Protein AF-A0A8T6BV75-F1 (afdb_monomer)

InterPro domains:
  IPR013525 ABC-2 type transporter, transmembrane domain [PF12698] (95-341)
  IPR051449 ABC-2 integral membrane transporter component [PTHR30294] (69-341)

Organism: Escherichia coli (NCBI:txid562)

Mean predicted aligned error: 15.3 Å

Secondary structure (DSSP, 8-state):
--EEEEETTEEEEEE-HHHHHHHHT-SSHHHHHHHHHHHHHTTS----PPP----------PPP-HHHHHHHHHHHHHHHHH-HHHHHHHHHHHHHHHHHHHHH------SEEEEEEESS-SHHHHHHHHHHHTSTTEEEPSPP--HHHHHHHHHTTS-SEEEEEPTTHHHHHHTT---PPEEEE--SSHHHHHHHHHHHHHHHHHHHHHHHHHSSS----S-S-------SS-TT--HHHHHHHHHHHHHHHHHHHHHHHHHHHHHHHTSTTHHHHHTT--HHHHHHHHHHHHHHHHHHHHHHHHHHHHHTT--PPPS-HHHHHHHHHHHHHHHHHHHH-

pLDDT: mean 81.85, std 13.1, range [41.97, 96.56]

Structure (mmCIF, N/CA/C/O backbone):
data_AF-A0A8T6BV75-F1
#
_entry.id   AF-A0A8T6BV75-F1
#
loop_
_atom_site.group_PDB
_atom_site.id
_atom_site.type_symbol
_atom_site.label_atom_id
_atom_site.label_alt_id
_atom_site.label_comp_id
_atom_site.label_asym_id
_atom_site.label_entity_id
_atom_site.label_seq_id
_atom_site.pdbx_PDB_ins_code
_atom_site.Cartn_x
_atom_site.Cartn_y
_atom_site.Cartn_z
_atom_site.occupancy
_atom_site.B_iso_or_equiv
_atom_site.auth_seq_id
_atom_site.auth_comp_id
_atom_site.auth_asym_id
_atom_site.auth_atom_id
_atom_site.pdbx_PDB_model_num
ATOM 1 N N . ASP A 1 1 ? -26.645 48.907 54.257 1.00 67.62 1 ASP A N 1
ATOM 2 C CA . ASP A 1 1 ? -26.760 47.438 54.225 1.00 67.62 1 ASP A CA 1
ATOM 3 C C . ASP A 1 1 ? -27.167 46.857 55.559 1.00 67.62 1 ASP A C 1
ATOM 5 O O . ASP A 1 1 ? -26.607 47.224 56.586 1.00 67.62 1 ASP A O 1
ATOM 9 N N . ARG A 1 2 ? -28.160 45.964 55.537 1.00 83.06 2 ARG A N 1
ATOM 10 C CA . ARG A 1 2 ? -28.571 45.147 56.684 1.00 83.06 2 ARG A CA 1
ATOM 11 C C . ARG A 1 2 ? -28.193 43.703 56.395 1.00 83.06 2 ARG A C 1
ATOM 13 O O . ARG A 1 2 ? -28.359 43.242 55.270 1.00 83.06 2 ARG A O 1
ATOM 20 N N . ILE A 1 3 ? -27.717 43.005 57.411 1.00 84.38 3 ILE A N 1
ATOM 21 C CA . ILE A 1 3 ? -27.317 41.604 57.336 1.00 84.38 3 ILE A CA 1
ATOM 22 C C . ILE A 1 3 ? -28.151 40.793 58.322 1.00 84.38 3 ILE A C 1
ATOM 24 O O . ILE A 1 3 ? -28.564 41.297 59.369 1.00 84.38 3 ILE A O 1
ATOM 28 N N . SER A 1 4 ? -28.428 39.543 57.962 1.00 84.31 4 SER A N 1
ATOM 29 C CA . SER A 1 4 ? -29.165 38.606 58.809 1.00 84.31 4 SER A CA 1
ATOM 30 C C . SER A 1 4 ? -28.265 37.423 59.133 1.00 84.31 4 SER A C 1
ATOM 32 O O . SER A 1 4 ? -27.771 36.756 58.228 1.00 84.31 4 SER A O 1
ATOM 34 N N . LEU A 1 5 ? -28.044 37.179 60.419 1.00 84.06 5 LEU A N 1
ATOM 35 C CA . LEU A 1 5 ? -27.279 36.043 60.920 1.00 84.06 5 LEU A CA 1
ATOM 36 C C . LEU A 1 5 ? -28.225 34.845 61.019 1.00 84.06 5 LEU A C 1
ATOM 38 O O . LEU A 1 5 ? -29.306 34.969 61.595 1.00 84.06 5 LEU A O 1
ATOM 42 N N . MET A 1 6 ? -27.855 33.702 60.438 1.00 81.62 6 MET A N 1
ATOM 43 C CA . MET A 1 6 ? -28.720 32.519 60.359 1.00 81.62 6 MET A CA 1
ATOM 44 C C . MET A 1 6 ? -28.003 31.252 60.825 1.00 81.62 6 MET A C 1
ATOM 46 O O . MET A 1 6 ? -26.815 31.077 60.566 1.00 81.62 6 MET A O 1
ATOM 50 N N . HIS A 1 7 ? -28.749 30.341 61.454 1.00 80.38 7 HIS A N 1
ATOM 51 C CA . HIS A 1 7 ? -28.288 28.998 61.811 1.00 80.38 7 HIS A CA 1
ATOM 52 C C . HIS A 1 7 ? -29.425 27.986 61.649 1.00 80.38 7 HIS A C 1
ATOM 54 O O . HIS A 1 7 ? -30.563 28.268 62.024 1.00 80.38 7 HIS A O 1
ATOM 60 N N . ALA A 1 8 ? -29.133 26.829 61.042 1.00 75.50 8 ALA A N 1
ATOM 61 C CA . ALA A 1 8 ? -30.102 25.757 60.776 1.00 75.50 8 ALA A CA 1
ATOM 62 C C . ALA A 1 8 ? -31.432 26.236 60.137 1.00 75.50 8 ALA A C 1
ATOM 64 O O . ALA A 1 8 ? -32.513 25.754 60.469 1.00 75.50 8 ALA A O 1
ATOM 65 N N . GLY A 1 9 ? -31.365 27.224 59.233 1.00 74.19 9 GLY A N 1
ATOM 66 C CA . GLY A 1 9 ? -32.535 27.772 58.533 1.00 74.19 9 GLY A CA 1
ATOM 67 C C . GLY A 1 9 ? -33.379 28.778 59.329 1.00 74.19 9 GLY A C 1
ATOM 68 O O . GLY A 1 9 ? -34.383 29.255 58.805 1.00 74.19 9 GLY A O 1
ATOM 69 N N . LYS A 1 10 ? -32.983 29.148 60.555 1.00 76.25 10 LYS A N 1
ATOM 70 C CA . LYS A 1 10 ? -33.630 30.201 61.357 1.00 76.25 10 LYS A CA 1
ATOM 71 C C . LYS A 1 10 ? -32.781 31.471 61.389 1.00 76.25 10 LYS A C 1
ATOM 73 O O . LYS A 1 10 ? -31.556 31.402 61.482 1.00 76.25 10 LYS A O 1
ATOM 78 N N . VAL A 1 11 ? -33.435 32.631 61.325 1.00 82.50 11 VAL A N 1
ATOM 79 C CA . VAL A 1 11 ? -32.781 33.936 61.503 1.00 82.50 11 VAL A CA 1
ATOM 80 C C . VAL A 1 11 ? -32.565 34.177 62.994 1.00 82.50 11 VAL A C 1
ATOM 82 O O . VAL A 1 11 ? -33.528 34.231 63.753 1.00 82.50 11 VAL A O 1
ATOM 85 N N . LEU A 1 12 ? -31.303 34.310 63.399 1.00 83.19 12 LEU A N 1
ATOM 86 C CA . LEU A 1 12 ? -30.886 34.557 64.780 1.00 83.19 12 LEU A CA 1
ATOM 87 C C . LEU A 1 12 ? -30.950 36.047 65.132 1.00 83.19 12 LEU A C 1
ATOM 89 O O . LEU A 1 12 ? -31.405 36.412 66.211 1.00 83.19 12 LEU A O 1
ATOM 93 N N . ALA A 1 13 ? -30.516 36.915 64.214 1.00 83.62 13 ALA A N 1
ATOM 94 C CA . ALA A 1 13 ? -30.590 38.366 64.361 1.00 83.62 13 ALA A CA 1
ATOM 95 C C . ALA A 1 13 ? -30.516 39.055 62.992 1.00 83.62 13 ALA A C 1
ATOM 97 O O . ALA A 1 13 ? -29.887 38.539 62.070 1.00 83.62 13 ALA A O 1
ATOM 98 N N . SER A 1 14 ? -31.138 40.228 62.854 1.00 87.50 14 SER A N 1
ATOM 99 C CA . SER A 1 14 ? -31.080 41.040 61.634 1.00 87.50 14 SER A CA 1
ATOM 100 C C . SER A 1 14 ? -30.937 42.519 61.980 1.00 87.50 14 SER A C 1
ATOM 102 O O . SER A 1 14 ? -31.678 43.047 62.810 1.00 87.50 14 SER A O 1
ATOM 104 N N . GLY A 1 15 ? -29.986 43.197 61.347 1.00 87.38 15 GLY A N 1
ATOM 105 C CA . GLY A 1 15 ? -29.640 44.585 61.653 1.00 87.38 15 GLY A CA 1
ATOM 106 C C . GLY A 1 15 ? -28.497 45.080 60.781 1.00 87.38 15 GLY A C 1
ATOM 107 O O . GLY A 1 15 ? -28.019 44.361 59.902 1.00 87.38 15 GLY A O 1
ATOM 108 N N . THR A 1 16 ? -28.062 46.317 60.992 1.00 87.50 16 THR A N 1
ATOM 109 C CA . THR A 1 16 ? -26.785 46.753 60.414 1.00 87.50 16 THR A CA 1
ATOM 110 C C . THR A 1 16 ? -25.618 46.096 61.171 1.00 87.50 16 THR A C 1
ATOM 112 O O . THR A 1 16 ? -25.776 45.721 62.336 1.00 87.50 16 THR A O 1
ATOM 115 N N . PRO A 1 17 ? -24.437 45.928 60.548 1.00 82.56 17 PRO A N 1
ATOM 116 C CA . PRO A 1 17 ? -23.282 45.320 61.209 1.00 82.56 17 PRO A CA 1
ATOM 117 C C . PRO A 1 17 ? -22.916 45.972 62.550 1.00 82.56 17 PRO A C 1
ATOM 119 O O . PRO A 1 17 ? -22.649 45.265 63.514 1.00 82.56 17 PRO A O 1
ATOM 122 N N . GLN A 1 18 ? -22.959 47.306 62.632 1.00 83.06 18 GLN A N 1
ATOM 123 C CA . GLN A 1 18 ? -22.630 48.050 63.854 1.00 83.06 18 GLN A CA 1
ATOM 124 C C . GLN A 1 18 ? -23.652 47.806 64.974 1.00 83.06 18 GLN A C 1
ATOM 126 O O . GLN A 1 18 ? -23.257 47.531 66.102 1.00 83.06 18 GLN A O 1
ATOM 131 N N . GLU A 1 19 ? -24.951 47.789 64.656 1.00 84.12 19 GLU A N 1
ATOM 132 C CA . GLU A 1 19 ? -26.011 47.486 65.633 1.00 84.12 19 GLU A CA 1
ATOM 133 C C . GLU A 1 19 ? -25.889 46.071 66.215 1.00 84.12 19 GLU A C 1
ATOM 135 O O . GLU A 1 19 ? -26.194 45.848 67.386 1.00 84.12 19 GLU A O 1
ATOM 140 N N . LEU A 1 20 ? -25.483 45.091 65.399 1.00 83.19 20 LEU A N 1
ATOM 141 C CA . LEU A 1 20 ? -25.329 43.701 65.841 1.00 83.19 20 LEU A CA 1
ATOM 142 C C . LEU A 1 20 ? -24.123 43.519 66.769 1.00 83.19 20 LEU A C 1
ATOM 144 O O . LEU A 1 20 ? -24.198 42.717 67.700 1.00 83.19 20 LEU A O 1
ATOM 148 N N . VAL A 1 21 ? -23.053 44.279 66.528 1.00 84.94 21 VAL A N 1
ATOM 149 C CA . VAL A 1 21 ? -21.850 44.318 67.368 1.00 84.94 21 VAL A CA 1
ATOM 150 C C . VAL A 1 21 ? -22.146 45.002 68.702 1.00 84.94 21 VAL A C 1
ATOM 152 O O . VAL A 1 21 ? -21.851 44.438 69.754 1.00 84.94 21 VAL A O 1
ATOM 155 N N . GLU A 1 22 ? -22.817 46.156 68.675 1.00 85.12 22 GLU A N 1
ATOM 156 C CA . GLU A 1 22 ? -23.162 46.929 69.874 1.00 85.12 22 GLU A CA 1
ATOM 157 C C . GLU A 1 22 ? -24.152 46.181 70.779 1.00 85.12 22 GLU A C 1
ATOM 159 O O . GLU A 1 22 ? -23.934 46.077 71.984 1.00 85.12 22 GLU A O 1
ATOM 164 N N . LYS A 1 23 ? -25.187 45.546 70.205 1.00 82.06 23 LYS A N 1
ATOM 165 C CA . LYS A 1 23 ? -26.162 44.739 70.966 1.00 82.06 23 LYS A CA 1
ATOM 166 C C . LYS A 1 23 ? -25.547 43.565 71.723 1.00 82.06 23 LYS A C 1
ATOM 168 O O . LYS A 1 23 ? -26.139 43.104 72.696 1.00 82.06 23 LYS A O 1
ATOM 173 N N . ARG A 1 24 ? -24.413 43.044 71.253 1.00 82.44 24 ARG A N 1
ATOM 174 C CA . ARG A 1 24 ? -23.697 41.931 71.891 1.00 82.44 24 ARG A CA 1
ATOM 175 C C . ARG A 1 24 ? -22.462 42.372 72.667 1.00 82.44 24 ARG A C 1
ATOM 177 O O . ARG A 1 24 ? -21.860 41.526 73.317 1.00 82.44 24 ARG A O 1
ATOM 184 N N . GLY A 1 25 ? -22.100 43.655 72.615 1.00 80.00 25 GLY A N 1
ATOM 185 C CA . GLY A 1 25 ? -20.880 44.170 73.234 1.00 80.00 25 GLY A CA 1
ATOM 186 C C . GLY A 1 25 ? -19.603 43.508 72.703 1.00 80.00 25 GLY A C 1
ATOM 187 O O . GLY A 1 25 ? -18.653 43.344 73.461 1.00 80.00 25 GLY A O 1
ATOM 188 N N . ALA A 1 26 ? -19.595 43.075 71.439 1.00 81.50 26 ALA A N 1
ATOM 189 C CA . ALA A 1 26 ? -18.452 42.398 70.821 1.00 81.50 26 ALA A CA 1
ATOM 190 C C . ALA A 1 26 ? -17.456 43.410 70.226 1.00 81.50 26 ALA A C 1
ATOM 192 O O . ALA A 1 26 ? -17.835 44.540 69.917 1.00 81.50 26 ALA A O 1
ATOM 193 N N . ALA A 1 27 ? -16.194 43.022 70.017 1.00 80.00 27 ALA A N 1
ATOM 194 C CA . ALA A 1 27 ? -15.211 43.902 69.376 1.00 80.00 27 ALA A CA 1
ATOM 195 C C . ALA A 1 27 ? -15.327 43.884 67.841 1.00 80.00 27 ALA A C 1
ATOM 197 O O . ALA A 1 27 ? -14.872 44.809 67.165 1.00 80.00 27 ALA A O 1
ATOM 198 N N . SER A 1 28 ? -15.949 42.845 67.275 1.00 85.56 28 SER A N 1
ATOM 199 C CA . SER A 1 28 ? -16.133 42.688 65.832 1.00 85.56 28 SER A CA 1
ATOM 200 C C . SER A 1 28 ? -17.434 41.963 65.471 1.00 85.56 28 SER A C 1
ATOM 202 O O . SER A 1 28 ? -18.073 41.315 66.302 1.00 85.56 28 SER A O 1
ATOM 204 N N . LEU A 1 29 ? -17.831 42.057 64.197 1.00 83.25 29 LEU A N 1
ATOM 205 C CA . LEU A 1 29 ? -19.013 41.361 63.677 1.00 83.25 29 LEU A CA 1
ATOM 206 C C . LEU A 1 29 ? -18.860 39.834 63.730 1.00 83.25 29 LEU A C 1
ATOM 208 O O . LEU A 1 29 ? -19.842 39.128 63.943 1.00 83.25 29 LEU A O 1
ATOM 212 N N . GLU A 1 30 ? -17.640 39.332 63.547 1.00 81.06 30 GLU A N 1
ATOM 213 C CA . GLU A 1 30 ? -17.334 37.904 63.607 1.00 81.06 30 GLU A CA 1
ATOM 214 C C . GLU A 1 30 ? -17.504 37.364 65.031 1.00 81.06 30 GLU A C 1
ATOM 216 O O . GLU A 1 30 ? -18.175 36.354 65.228 1.00 81.06 30 GLU A O 1
ATOM 221 N N . GLU A 1 31 ? -17.016 38.094 66.036 1.00 80.81 31 GLU A N 1
ATOM 222 C CA . GLU A 1 31 ? -17.250 37.756 67.444 1.00 80.81 31 GLU A CA 1
ATOM 223 C C . GLU A 1 31 ? -18.736 37.813 67.810 1.00 80.81 31 GLU A C 1
ATOM 225 O O . GLU A 1 31 ? -19.249 36.901 68.460 1.00 80.81 31 GLU A O 1
ATOM 230 N N . ALA A 1 32 ? -19.456 38.841 67.343 1.00 82.94 32 ALA A N 1
ATOM 231 C CA . ALA A 1 32 ? -20.900 38.923 67.539 1.00 82.94 32 ALA A CA 1
ATOM 232 C C . ALA A 1 32 ? -21.612 37.710 66.915 1.00 82.94 32 ALA A C 1
ATOM 234 O O . ALA A 1 32 ? -22.503 37.131 67.535 1.00 82.94 32 ALA A O 1
ATOM 235 N N . PHE A 1 33 ? -21.205 37.287 65.715 1.00 80.31 33 PHE A N 1
ATOM 236 C CA . PHE A 1 33 ? -21.772 36.127 65.029 1.00 80.31 33 PHE A CA 1
ATOM 237 C C . PHE A 1 33 ? -21.490 34.807 65.752 1.00 80.31 33 PHE A C 1
ATOM 239 O O . PHE A 1 33 ? -22.417 34.018 65.941 1.00 80.31 33 PHE A O 1
ATOM 246 N N . ILE A 1 34 ? -20.254 34.585 66.205 1.00 81.75 34 ILE A N 1
ATOM 247 C CA . ILE A 1 34 ? -19.882 33.399 66.987 1.00 81.75 34 ILE A CA 1
ATOM 248 C C . ILE A 1 34 ? -20.701 33.341 68.280 1.00 81.75 34 ILE A C 1
ATOM 250 O O . ILE A 1 34 ? -21.226 32.279 68.610 1.00 81.75 34 ILE A O 1
ATOM 254 N N . ALA A 1 35 ? -20.903 34.473 68.961 1.00 81.50 35 ALA A N 1
ATOM 255 C CA . ALA A 1 35 ? -21.744 34.536 70.155 1.00 81.50 35 ALA A CA 1
ATOM 256 C C . ALA A 1 35 ? -23.213 34.168 69.858 1.00 81.50 35 ALA A C 1
ATOM 258 O O . ALA A 1 35 ? -23.812 33.384 70.593 1.00 81.50 35 ALA A O 1
ATOM 259 N N . TYR A 1 36 ? -23.787 34.664 68.751 1.00 82.75 36 TYR A N 1
ATOM 260 C CA . TYR A 1 36 ? -25.136 34.265 68.319 1.00 82.75 36 TYR A CA 1
ATOM 261 C C . TYR A 1 36 ? -25.225 32.768 67.982 1.00 82.75 36 TYR A C 1
ATOM 263 O O . TYR A 1 36 ? -26.242 32.142 68.278 1.00 82.75 36 TYR A O 1
ATOM 271 N N . LEU A 1 37 ? -24.182 32.184 67.383 1.00 79.62 37 LEU A N 1
ATOM 272 C CA . LEU A 1 37 ? -24.130 30.751 67.085 1.00 79.62 37 LEU A CA 1
ATOM 273 C C . LEU A 1 37 ? -23.984 29.894 68.342 1.00 79.62 37 LEU A C 1
ATOM 275 O O . LEU A 1 37 ? -24.645 28.867 68.437 1.00 79.62 37 LEU A O 1
ATOM 279 N N . GLN A 1 38 ? -23.158 30.305 69.302 1.00 80.62 38 GLN A N 1
ATOM 280 C CA . GLN A 1 38 ? -22.976 29.586 70.562 1.00 80.62 38 GLN A CA 1
ATOM 281 C C . GLN A 1 38 ? -24.241 29.612 71.418 1.00 80.62 38 GLN A C 1
ATOM 283 O O . GLN A 1 38 ? -24.589 28.593 72.000 1.00 80.62 38 GLN A O 1
ATOM 288 N N . GLU A 1 39 ? -24.975 30.726 71.451 1.00 78.62 39 GLU A N 1
ATOM 289 C CA . GLU A 1 39 ? -26.271 30.775 72.137 1.00 78.62 39 GLU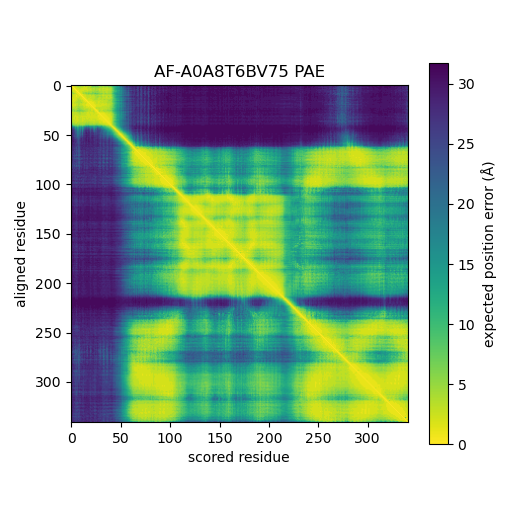 A CA 1
ATOM 290 C C . GLU A 1 39 ? -27.326 29.918 71.425 1.00 78.62 39 GLU A C 1
ATOM 292 O O . GLU A 1 39 ? -28.079 29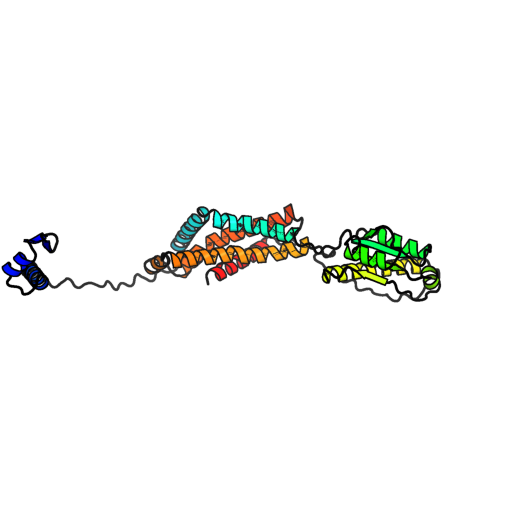.196 72.077 1.00 78.62 39 GLU A O 1
ATOM 297 N N . ALA A 1 40 ? -27.348 29.937 70.087 1.00 75.56 40 ALA A N 1
ATOM 298 C CA . ALA A 1 40 ? -28.235 29.078 69.307 1.00 75.56 40 ALA A CA 1
ATOM 299 C C . ALA A 1 40 ? -27.897 27.583 69.470 1.00 75.56 40 ALA A C 1
ATOM 301 O O . ALA A 1 40 ? -28.803 26.752 69.493 1.00 75.56 40 ALA A O 1
ATOM 302 N N . ALA A 1 41 ? -26.611 27.249 69.609 1.00 68.56 41 ALA A N 1
ATOM 303 C CA . ALA A 1 41 ? -26.124 25.896 69.858 1.00 68.56 41 ALA A CA 1
ATOM 304 C C . ALA A 1 41 ? -26.292 25.468 71.328 1.00 68.56 41 ALA A C 1
ATOM 306 O O . ALA A 1 41 ? -26.499 24.288 71.595 1.00 68.56 41 ALA A O 1
ATOM 307 N N . GLY A 1 42 ? -26.281 26.414 72.273 1.00 57.62 42 GLY A N 1
ATOM 308 C CA . GLY A 1 42 ? -26.417 26.191 73.717 1.00 57.62 42 GLY A CA 1
ATOM 309 C C . GLY A 1 42 ? -27.820 25.794 74.189 1.00 57.62 42 GLY A C 1
ATOM 310 O O . GLY A 1 42 ? -28.015 25.560 75.379 1.00 57.62 42 GLY A O 1
ATOM 311 N N . GLN A 1 43 ? -28.800 25.700 73.281 1.00 52.25 43 GLN A N 1
ATOM 312 C CA . GLN A 1 43 ? -30.129 25.125 73.550 1.00 52.25 43 GLN A CA 1
ATOM 313 C C . GLN A 1 43 ? -30.338 23.739 72.924 1.00 52.25 43 GLN A C 1
ATOM 315 O O . GLN A 1 43 ? -31.338 23.078 73.207 1.00 52.25 43 GLN A O 1
ATOM 320 N N . SER A 1 44 ? -29.394 23.257 72.119 1.00 46.12 44 SER A N 1
ATOM 321 C CA . SER A 1 44 ? -29.282 21.832 71.822 1.00 46.12 44 SER A CA 1
ATOM 322 C C . SER A 1 44 ? -28.419 21.218 72.913 1.00 46.12 44 SER A C 1
ATOM 324 O O . SER A 1 44 ? -27.228 21.502 72.976 1.00 46.12 44 SER A O 1
ATOM 326 N N . ASN A 1 45 ? -29.043 20.407 73.777 1.00 41.97 45 ASN A N 1
ATOM 327 C CA . ASN A 1 45 ? -28.372 19.427 74.635 1.00 41.97 45 ASN A CA 1
ATOM 328 C C . ASN A 1 45 ? -27.084 18.928 73.969 1.00 41.97 45 ASN A C 1
ATOM 330 O O . ASN A 1 45 ? -27.101 18.669 72.763 1.00 41.97 45 ASN A O 1
ATOM 334 N N . GLU A 1 46 ? -26.034 18.717 74.763 1.00 44.09 46 GLU A N 1
ATOM 335 C CA . GLU A 1 46 ? -24.916 17.823 74.451 1.00 44.09 46 GLU A CA 1
ATOM 336 C C . GLU A 1 46 ? -25.456 16.415 74.135 1.00 44.09 46 GLU A C 1
ATOM 338 O O . GLU A 1 46 ? -25.369 15.474 74.915 1.00 44.09 46 GLU A O 1
ATOM 343 N N . ALA A 1 47 ? -26.086 16.276 72.976 1.00 43.94 47 ALA A N 1
ATOM 344 C CA . ALA A 1 47 ? -26.237 15.036 72.271 1.00 43.94 47 ALA A CA 1
ATOM 345 C C . ALA A 1 47 ? -24.892 14.854 71.590 1.00 43.94 47 ALA A C 1
ATOM 347 O O . ALA A 1 47 ? -24.609 15.467 70.559 1.00 43.94 47 ALA A O 1
ATOM 348 N N . GLU A 1 48 ? -24.048 14.073 72.258 1.00 45.81 48 GLU A N 1
ATOM 349 C CA . GLU A 1 48 ? -22.980 13.290 71.660 1.00 45.81 48 GLU A CA 1
ATOM 350 C C . GLU A 1 48 ? -23.295 13.075 70.177 1.00 45.81 48 GLU A C 1
ATOM 352 O O . GLU A 1 48 ? -24.281 12.415 69.828 1.00 45.81 48 GLU A O 1
ATOM 357 N N . ALA A 1 49 ? -22.541 13.758 69.308 1.00 45.72 49 ALA A N 1
ATOM 358 C CA . ALA A 1 49 ? -22.714 13.610 67.876 1.00 45.72 49 ALA A CA 1
ATOM 359 C C . ALA A 1 49 ? -22.689 12.102 67.601 1.00 45.72 49 ALA A C 1
ATOM 361 O O . ALA A 1 49 ? -21.747 11.447 68.064 1.00 45.72 49 ALA A O 1
ATOM 362 N N . PRO A 1 50 ? -23.707 11.526 66.925 1.00 51.16 50 PRO A N 1
ATOM 363 C CA . PRO A 1 50 ? -23.672 10.109 66.614 1.00 51.16 50 PRO A CA 1
ATOM 364 C C . PRO A 1 50 ? -22.318 9.852 65.958 1.00 51.16 50 PRO A C 1
ATOM 366 O O . PRO A 1 50 ? -21.915 10.667 65.114 1.00 51.16 50 PRO A O 1
ATOM 369 N N . PRO A 1 51 ? -21.580 8.808 66.383 1.00 51.69 51 PRO A N 1
ATOM 370 C CA . PRO A 1 51 ? -20.271 8.546 65.823 1.00 51.69 51 PRO A CA 1
ATOM 371 C C . PRO A 1 51 ? -20.455 8.570 64.317 1.00 51.69 51 PRO A C 1
ATOM 373 O O . PRO A 1 51 ? -21.357 7.910 63.793 1.00 51.69 51 PRO A O 1
ATOM 376 N N . VAL A 1 52 ? -19.674 9.405 63.630 1.00 50.56 52 VAL A N 1
ATOM 377 C CA . VAL A 1 52 ? -19.595 9.340 62.178 1.00 50.56 52 VAL A CA 1
ATOM 378 C C . VAL A 1 52 ? -19.064 7.944 61.921 1.00 50.56 52 VAL A C 1
ATOM 380 O O . VAL A 1 52 ? -17.867 7.688 62.039 1.00 50.56 52 VAL A O 1
ATOM 383 N N . VAL A 1 53 ? -19.980 7.007 61.684 1.00 47.47 53 VAL A N 1
ATOM 384 C CA . VAL A 1 53 ? -19.649 5.682 61.208 1.00 47.47 53 VAL A CA 1
ATOM 385 C C . VAL A 1 53 ? -19.085 5.964 59.830 1.00 47.47 53 VAL A C 1
ATOM 387 O O . VAL A 1 53 ? -19.808 6.092 58.844 1.00 47.47 53 VAL A O 1
ATOM 390 N N . HIS A 1 54 ? -17.769 6.155 59.770 1.00 50.06 54 HIS A N 1
ATOM 391 C CA . HIS A 1 54 ? -17.027 5.836 58.577 1.00 50.06 54 HIS A CA 1
ATOM 392 C C . HIS A 1 54 ? -17.302 4.359 58.377 1.00 50.06 54 HIS A C 1
ATOM 394 O O . HIS A 1 54 ? -16.658 3.511 58.997 1.00 50.06 54 HIS A O 1
ATOM 400 N N . ASP A 1 55 ? -18.337 4.070 57.593 1.00 42.09 55 ASP A N 1
ATOM 401 C CA . ASP A 1 55 ? -18.635 2.730 57.145 1.00 42.09 55 ASP A CA 1
ATOM 402 C C . ASP A 1 55 ? -17.454 2.342 56.254 1.00 42.09 55 ASP A C 1
ATOM 404 O O . ASP A 1 55 ? -17.406 2.565 55.047 1.00 42.09 55 ASP A O 1
ATOM 408 N N . THR A 1 56 ? -16.408 1.851 56.913 1.00 43.75 56 THR A N 1
ATOM 409 C CA . THR A 1 56 ? -15.218 1.252 56.320 1.00 43.75 56 THR A CA 1
ATOM 410 C C . THR A 1 56 ? -15.541 -0.161 55.856 1.00 43.75 56 THR A C 1
ATOM 412 O O . THR A 1 56 ? -14.639 -0.978 55.667 1.00 43.75 56 THR A O 1
ATOM 415 N N . THR A 1 57 ? -16.820 -0.454 55.582 1.00 42.88 57 THR A N 1
ATOM 416 C CA . THR A 1 57 ? -17.185 -1.420 54.560 1.00 42.88 57 THR A CA 1
ATOM 417 C C . THR A 1 57 ? -16.532 -0.968 53.263 1.00 42.88 57 THR A C 1
ATOM 419 O O . THR A 1 57 ? -17.122 -0.283 52.429 1.00 42.88 57 THR A O 1
ATOM 422 N N . HIS A 1 58 ? -15.270 -1.359 53.093 1.00 46.69 58 HIS A N 1
ATOM 423 C CA . HIS A 1 58 ? -14.677 -1.556 51.795 1.00 46.69 58 HIS A CA 1
ATOM 424 C C . HIS A 1 58 ? -15.717 -2.334 51.007 1.00 46.69 58 HIS A C 1
ATOM 426 O O . HIS A 1 58 ? -15.953 -3.512 51.288 1.00 46.69 58 HIS A O 1
ATOM 432 N N . ALA A 1 59 ? -16.389 -1.639 50.083 1.00 54.84 59 ALA A N 1
ATOM 433 C CA . ALA A 1 59 ? -17.315 -2.263 49.162 1.00 54.84 59 ALA A CA 1
ATOM 434 C C . ALA A 1 59 ? -16.629 -3.539 48.659 1.00 54.84 59 ALA A C 1
ATOM 436 O O . ALA A 1 59 ? -15.440 -3.471 48.308 1.00 54.84 59 ALA A O 1
ATOM 437 N N . PRO A 1 60 ? -17.305 -4.703 48.712 1.00 54.59 60 PRO A N 1
ATOM 438 C CA . PRO A 1 60 ? -16.676 -5.968 48.375 1.00 54.59 60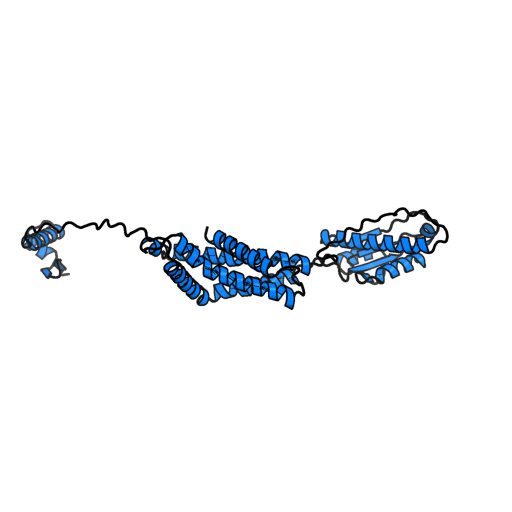 PRO A CA 1
ATOM 439 C C . PRO A 1 60 ? -15.968 -5.784 47.040 1.00 54.59 60 PRO A C 1
ATOM 441 O O . PRO A 1 60 ? -16.546 -5.192 46.128 1.00 54.59 60 PRO A O 1
ATOM 444 N N . ARG A 1 61 ? -14.702 -6.213 46.944 1.00 58.62 61 ARG A N 1
ATOM 445 C CA . ARG A 1 61 ? -13.944 -6.192 45.688 1.00 58.62 61 ARG A CA 1
ATOM 446 C C . ARG A 1 61 ? -14.709 -7.048 44.683 1.00 58.62 61 ARG A C 1
ATOM 448 O O . ARG A 1 61 ? -14.515 -8.257 44.608 1.00 58.62 61 ARG A O 1
ATOM 455 N N . GLN A 1 62 ? -15.653 -6.431 43.981 1.00 67.50 62 GLN A N 1
ATOM 456 C CA . GLN A 1 62 ? -16.511 -7.116 43.036 1.00 67.50 62 GLN A CA 1
ATOM 457 C C . GLN A 1 62 ? -15.612 -7.584 41.899 1.00 67.50 62 GLN A C 1
ATOM 459 O O . GLN A 1 62 ? -14.924 -6.778 41.272 1.00 67.50 62 GLN A O 1
ATOM 464 N N . GLY A 1 63 ? -15.600 -8.897 41.672 1.00 78.94 63 GLY A N 1
ATOM 465 C CA . GLY A 1 63 ? -14.852 -9.515 40.585 1.00 78.94 63 GLY A CA 1
ATOM 466 C C . GLY A 1 63 ? -15.282 -8.986 39.218 1.00 78.94 63 GLY A C 1
ATOM 467 O O . GLY A 1 63 ? -16.264 -8.252 39.094 1.00 78.94 63 GLY A O 1
ATOM 468 N N . PHE A 1 64 ? -14.532 -9.372 38.190 1.00 83.31 64 PHE A N 1
ATOM 469 C CA . PHE A 1 64 ? -14.782 -8.958 36.814 1.00 83.31 64 PHE A CA 1
ATOM 470 C C . PHE A 1 64 ? -16.228 -9.264 36.376 1.00 83.31 64 PHE A C 1
ATOM 472 O O . PHE A 1 64 ? -16.687 -10.401 36.469 1.00 83.31 64 PHE A O 1
ATOM 479 N N . SER A 1 65 ? -16.943 -8.255 35.881 1.00 89.31 65 SER A N 1
ATOM 480 C CA . SER A 1 65 ? -18.342 -8.335 35.465 1.00 89.31 65 SER A CA 1
ATOM 481 C C . SER A 1 65 ? -18.498 -7.963 33.996 1.00 89.31 65 SER A C 1
ATOM 483 O O . SER A 1 65 ? -18.361 -6.801 33.602 1.00 89.31 65 SER A O 1
ATOM 485 N N . LEU A 1 66 ? -18.896 -8.949 33.186 1.00 89.50 66 LEU A N 1
ATOM 486 C CA . LEU A 1 66 ? -19.215 -8.750 31.769 1.00 89.50 66 LEU A CA 1
ATOM 487 C C . LEU A 1 66 ? -20.324 -7.709 31.571 1.00 89.50 66 LEU A C 1
ATOM 489 O O . LEU A 1 66 ? -20.275 -6.933 30.622 1.00 89.50 66 LEU A O 1
ATOM 493 N N . ARG A 1 67 ? -21.301 -7.632 32.486 1.00 91.19 67 ARG A N 1
ATOM 494 C CA . ARG A 1 67 ? -22.390 -6.645 32.399 1.00 91.19 67 ARG A CA 1
ATOM 495 C C . ARG A 1 67 ? -21.871 -5.208 32.483 1.00 91.19 67 ARG A C 1
ATOM 497 O O . ARG A 1 67 ? -22.340 -4.356 31.729 1.00 91.19 67 ARG A O 1
ATOM 504 N N . ARG A 1 68 ? -20.897 -4.937 33.364 1.00 90.06 68 ARG A N 1
ATOM 505 C CA . ARG A 1 68 ? -20.266 -3.609 33.468 1.00 90.06 68 ARG A CA 1
ATOM 506 C C . ARG A 1 68 ? -19.473 -3.294 32.208 1.00 90.06 68 ARG A C 1
ATOM 508 O O . ARG A 1 68 ? -19.699 -2.251 31.603 1.00 90.06 68 ARG A O 1
ATOM 515 N N . LEU A 1 69 ? -18.639 -4.230 31.760 1.00 91.81 69 LEU A N 1
ATOM 516 C CA . LEU A 1 69 ? -17.853 -4.091 30.533 1.00 91.81 69 LEU A CA 1
ATOM 517 C C . LEU A 1 69 ? -18.730 -3.778 29.309 1.00 91.81 69 LEU A C 1
ATOM 519 O O . LEU A 1 69 ? -18.466 -2.811 28.596 1.00 91.81 69 LEU A O 1
ATOM 523 N N . PHE A 1 70 ? -19.817 -4.527 29.095 1.00 93.12 70 PHE A N 1
ATOM 524 C CA . PHE A 1 70 ? -20.748 -4.264 27.992 1.00 93.12 70 PHE A CA 1
ATOM 525 C C . PHE A 1 70 ? -21.480 -2.925 28.139 1.00 93.12 70 PHE A C 1
ATOM 527 O O . PHE A 1 70 ? -21.811 -2.301 27.133 1.00 93.12 70 PHE A O 1
ATOM 534 N N . SER A 1 71 ? -21.706 -2.447 29.366 1.00 91.75 71 SER A N 1
ATOM 535 C CA . SER A 1 71 ? -22.305 -1.129 29.603 1.00 91.75 71 SER A CA 1
ATOM 536 C C . SER A 1 71 ? -21.374 0.004 29.158 1.00 91.75 71 SER A C 1
ATOM 538 O O . SER A 1 71 ? -21.821 0.905 28.445 1.00 91.75 71 SER A O 1
ATOM 540 N N . TYR A 1 72 ? -20.078 -0.072 29.493 1.00 90.62 72 TYR A N 1
ATOM 541 C CA . TYR A 1 72 ? -19.072 0.874 28.987 1.00 90.62 72 TYR A CA 1
ATOM 542 C C . TYR A 1 72 ? -18.908 0.767 27.472 1.00 90.62 72 TYR A C 1
ATOM 544 O O . TYR A 1 72 ? -18.925 1.786 26.789 1.00 90.62 72 TYR A O 1
ATOM 552 N N . SER A 1 73 ? -18.856 -0.455 26.936 1.00 93.88 73 SER A N 1
ATOM 553 C CA . SER A 1 73 ? -18.779 -0.684 25.490 1.00 93.88 73 SER A CA 1
ATOM 554 C C . SER A 1 73 ? -19.964 -0.079 24.741 1.00 93.88 73 SER A C 1
ATOM 556 O O . SER A 1 73 ? -19.785 0.591 23.727 1.00 93.88 73 SER A O 1
ATOM 558 N N . ARG A 1 74 ? -21.183 -0.225 25.270 1.00 94.62 74 ARG A N 1
ATOM 559 C CA . ARG A 1 74 ? -22.383 0.376 24.680 1.00 94.62 74 ARG A CA 1
ATOM 560 C C . ARG A 1 74 ? -22.353 1.902 24.737 1.00 94.62 74 ARG A C 1
ATOM 562 O O . ARG A 1 74 ? -22.786 2.537 23.777 1.00 94.62 74 ARG A O 1
ATOM 569 N N . ARG A 1 75 ? -21.867 2.493 25.833 1.00 91.81 75 ARG A N 1
ATOM 570 C CA . ARG A 1 75 ? -21.686 3.950 25.938 1.00 91.81 75 ARG A CA 1
ATOM 571 C C . ARG A 1 75 ? -20.689 4.442 24.888 1.00 91.81 75 ARG A C 1
ATOM 573 O O . ARG A 1 75 ? -21.033 5.325 24.111 1.00 91.81 75 ARG A O 1
ATOM 580 N N . GLU A 1 76 ? -19.511 3.834 24.826 1.00 91.62 76 GLU A N 1
ATOM 581 C CA . GLU A 1 76 ? -18.450 4.220 23.893 1.00 91.62 76 GLU A CA 1
ATOM 582 C C . GLU A 1 76 ? -18.897 4.041 22.431 1.00 91.62 76 GLU A C 1
ATOM 584 O O . GLU A 1 76 ? -18.708 4.927 21.602 1.00 91.62 76 GLU A O 1
ATOM 589 N N . ALA A 1 77 ? -19.606 2.953 22.115 1.00 91.38 77 ALA A N 1
ATOM 590 C CA . ALA A 1 77 ? -20.189 2.747 20.790 1.00 91.38 77 ALA A CA 1
ATOM 591 C C . ALA A 1 77 ? -21.211 3.837 20.417 1.00 91.38 77 ALA A C 1
ATOM 593 O O . ALA A 1 77 ? -21.281 4.250 19.258 1.00 91.38 77 ALA A O 1
ATOM 594 N N . LEU A 1 78 ? -22.010 4.319 21.377 1.00 91.62 78 LEU A N 1
ATOM 595 C CA . LEU A 1 78 ? -22.943 5.425 21.151 1.00 91.62 78 LEU A CA 1
ATOM 596 C C . LEU A 1 78 ? -22.217 6.755 20.936 1.00 91.62 78 LEU A C 1
ATOM 598 O O . LEU A 1 78 ? -22.652 7.530 20.085 1.00 91.62 78 LEU A O 1
ATOM 602 N N . GLU A 1 79 ? -21.136 7.015 21.673 1.00 89.12 79 GLU A N 1
ATOM 603 C CA . GLU A 1 79 ? -20.285 8.193 21.475 1.00 89.12 79 GLU A CA 1
ATOM 604 C C . GLU A 1 79 ? -19.641 8.165 20.085 1.00 89.12 79 GLU A C 1
ATOM 606 O O . GLU A 1 79 ? -19.765 9.127 19.331 1.00 89.12 79 GLU A O 1
ATOM 611 N N . LEU A 1 80 ? -19.062 7.028 19.696 1.00 87.88 80 LEU A N 1
ATOM 612 C CA . LEU A 1 80 ? -18.434 6.840 18.392 1.00 87.88 80 LEU A CA 1
ATOM 613 C C . LEU A 1 80 ? -19.434 6.976 17.234 1.00 87.88 80 LEU A C 1
ATOM 615 O O . LEU A 1 80 ? -19.156 7.665 16.255 1.00 87.88 80 LEU A O 1
ATOM 619 N N . ARG A 1 81 ? -20.633 6.391 17.360 1.00 88.81 81 ARG A N 1
ATOM 620 C CA . ARG A 1 81 ? -21.694 6.520 16.346 1.00 88.81 81 ARG A CA 1
ATOM 621 C C . ARG A 1 81 ? -22.196 7.959 16.201 1.00 88.81 81 ARG A C 1
ATOM 623 O O . ARG A 1 81 ? -22.671 8.335 15.134 1.00 88.81 81 ARG A O 1
ATOM 630 N N . ARG A 1 82 ? -22.157 8.743 17.280 1.00 90.44 82 ARG A N 1
ATOM 631 C CA . ARG A 1 82 ? -22.567 10.156 17.289 1.00 90.44 82 ARG A CA 1
ATOM 632 C C . ARG A 1 82 ? -21.449 11.110 16.885 1.00 90.44 82 ARG A C 1
ATOM 634 O O . ARG A 1 82 ? -21.742 12.278 16.661 1.00 90.44 82 ARG A O 1
ATOM 641 N N . ASP A 1 83 ? -20.213 10.633 16.790 1.00 88.94 83 ASP A N 1
ATOM 642 C CA . ASP A 1 83 ? -19.062 11.397 16.325 1.00 88.94 83 ASP A CA 1
ATOM 643 C C . ASP A 1 83 ? -18.797 11.069 14.840 1.00 88.94 83 ASP A C 1
ATOM 645 O O . ASP A 1 83 ? -18.064 10.120 14.518 1.00 88.94 83 ASP A O 1
ATOM 649 N N . PRO A 1 84 ? -19.425 11.812 13.901 1.00 83.38 84 PRO A N 1
ATOM 650 C CA . PRO A 1 84 ? -19.275 11.549 12.476 1.00 83.38 84 PRO A CA 1
ATOM 651 C C . PRO A 1 84 ? -17.840 11.785 12.013 1.00 83.38 84 PRO A C 1
ATOM 653 O O . PRO A 1 84 ? -17.401 11.125 11.076 1.00 83.38 84 PRO A O 1
ATOM 656 N N . VAL A 1 85 ? -17.091 12.676 12.670 1.00 86.25 85 VAL A N 1
ATOM 657 C CA . VAL A 1 85 ? -15.703 12.977 12.311 1.00 86.25 85 VAL A CA 1
ATOM 658 C C . VAL A 1 85 ? -14.828 11.761 12.580 1.00 86.25 85 VAL A C 1
ATOM 660 O O . VAL A 1 85 ? -14.130 11.315 11.674 1.00 86.25 85 VAL A O 1
ATOM 663 N N . ARG A 1 86 ? -14.919 11.163 13.777 1.00 84.38 86 ARG A N 1
ATOM 664 C CA . ARG A 1 86 ? -14.171 9.938 14.106 1.00 84.38 86 ARG A CA 1
ATOM 665 C C . ARG A 1 86 ? -14.525 8.792 13.171 1.00 84.38 86 ARG A C 1
ATOM 667 O O . ARG A 1 86 ? -13.625 8.175 12.612 1.00 84.38 86 ARG A O 1
ATOM 674 N N . SER A 1 87 ? -15.817 8.526 12.976 1.00 81.88 87 SER A N 1
ATOM 675 C CA . SER A 1 87 ? -16.268 7.411 12.133 1.00 81.88 87 SER A CA 1
ATOM 676 C C . SER A 1 87 ? -15.866 7.595 10.662 1.00 81.88 87 SER A C 1
ATOM 678 O O . SER A 1 87 ? -15.392 6.651 10.028 1.00 81.88 87 SER A O 1
ATOM 680 N N . THR A 1 88 ? -15.984 8.816 10.129 1.00 86.19 88 THR A N 1
ATOM 681 C CA . THR A 1 88 ? -15.599 9.132 8.743 1.00 86.19 88 THR A CA 1
ATOM 682 C C . THR A 1 88 ? -14.088 9.080 8.567 1.00 86.19 88 THR A C 1
ATOM 684 O O . THR A 1 88 ? -13.612 8.449 7.630 1.00 86.19 88 THR A O 1
ATOM 687 N N . LEU A 1 89 ? -13.312 9.665 9.483 1.00 85.31 89 LEU A N 1
ATOM 688 C CA . LEU A 1 89 ? -11.851 9.599 9.434 1.00 85.31 89 LEU A CA 1
ATOM 689 C C . LEU A 1 89 ? -11.359 8.148 9.503 1.00 85.31 89 LEU A C 1
ATOM 691 O O . LEU A 1 89 ? -10.431 7.781 8.786 1.00 85.31 89 LEU A O 1
ATOM 695 N N . ALA A 1 90 ? -12.014 7.316 10.319 1.00 84.12 90 ALA A N 1
ATOM 696 C CA . ALA A 1 90 ? -11.634 5.923 10.480 1.00 84.12 90 ALA A CA 1
ATOM 697 C C . ALA A 1 90 ? -11.791 5.101 9.192 1.00 84.12 90 ALA A C 1
ATOM 699 O O . ALA A 1 90 ? -10.895 4.348 8.807 1.00 84.12 90 ALA A O 1
ATOM 700 N N . LEU A 1 91 ? -12.941 5.255 8.533 1.00 87.69 91 LEU A N 1
ATOM 701 C CA . LEU A 1 91 ? -13.328 4.453 7.373 1.00 87.69 91 LEU A CA 1
ATOM 702 C C . LEU A 1 91 ? -12.944 5.133 6.059 1.00 87.69 91 LEU A C 1
ATOM 704 O O . LEU A 1 91 ? -12.191 4.591 5.260 1.00 87.69 91 LEU A O 1
ATOM 708 N N . MET A 1 92 ? -13.423 6.353 5.833 1.00 89.69 92 MET A N 1
ATOM 709 C CA . MET A 1 92 ? -13.160 7.081 4.593 1.00 89.69 92 MET A CA 1
ATOM 710 C C . MET A 1 92 ? -11.690 7.501 4.495 1.00 89.69 92 MET A C 1
ATOM 712 O O . MET A 1 92 ? -11.112 7.416 3.416 1.00 89.69 92 MET A O 1
ATOM 716 N N . GLY A 1 93 ? -11.061 7.884 5.612 1.00 90.00 93 GLY A N 1
ATOM 717 C CA . GLY A 1 93 ? -9.644 8.253 5.631 1.00 90.00 93 GLY A CA 1
ATOM 718 C C . GLY A 1 93 ? -8.721 7.103 5.220 1.00 90.00 93 GLY A C 1
ATOM 719 O O . GLY A 1 93 ? -7.810 7.310 4.422 1.00 90.00 93 GLY A O 1
ATOM 720 N N . THR A 1 94 ? -8.984 5.879 5.690 1.00 91.50 94 THR A N 1
ATOM 721 C CA . THR A 1 94 ? -8.206 4.698 5.274 1.00 91.50 94 THR A CA 1
ATOM 722 C C . THR A 1 94 ? -8.482 4.304 3.829 1.00 91.50 94 THR A C 1
ATOM 724 O O . THR A 1 94 ? -7.535 3.985 3.118 1.00 91.50 94 THR A O 1
ATOM 727 N N . VAL A 1 95 ? -9.730 4.385 3.354 1.00 92.44 95 VAL A N 1
ATOM 728 C CA . VAL A 1 95 ? -10.055 4.126 1.940 1.00 92.44 95 VAL A CA 1
ATOM 729 C C . VAL A 1 95 ? -9.353 5.116 1.016 1.00 92.44 95 VAL A C 1
ATOM 731 O O . VAL A 1 95 ? -8.700 4.696 0.065 1.00 92.44 95 VAL A O 1
ATOM 734 N N . ILE A 1 96 ? -9.440 6.419 1.302 1.00 92.19 96 ILE A N 1
ATOM 735 C CA . ILE A 1 96 ? -8.769 7.455 0.507 1.00 92.19 96 ILE A CA 1
ATOM 736 C C . ILE A 1 96 ? -7.261 7.222 0.517 1.00 92.19 96 ILE A C 1
ATOM 738 O O . ILE A 1 96 ? -6.640 7.207 -0.542 1.00 92.19 96 ILE A O 1
ATOM 742 N N . LEU A 1 97 ? -6.670 6.990 1.691 1.00 90.38 97 LEU A N 1
ATOM 743 C CA . LEU A 1 97 ? -5.232 6.767 1.795 1.00 90.38 97 LEU A CA 1
ATOM 744 C C . LEU A 1 97 ? -4.800 5.483 1.075 1.00 90.38 97 LEU A C 1
ATOM 746 O O . LEU A 1 97 ? -3.741 5.462 0.458 1.00 90.38 97 LEU A O 1
ATOM 750 N N . MET A 1 98 ? -5.632 4.440 1.080 1.00 91.25 98 MET A N 1
ATOM 751 C CA . MET A 1 98 ? -5.377 3.221 0.318 1.00 91.25 98 MET A CA 1
ATOM 752 C C . MET A 1 98 ? -5.462 3.451 -1.192 1.00 91.25 98 MET A C 1
ATOM 754 O O . MET A 1 98 ? -4.625 2.928 -1.920 1.00 91.25 98 MET A O 1
ATOM 758 N N . LEU A 1 99 ? -6.418 4.254 -1.669 1.00 91.00 99 LEU A N 1
ATOM 759 C CA . LEU A 1 99 ? -6.505 4.663 -3.077 1.00 91.00 99 LEU A CA 1
ATOM 760 C C . LEU A 1 99 ? -5.288 5.484 -3.499 1.00 91.00 99 LEU A C 1
ATOM 762 O O . LEU A 1 99 ? -4.690 5.192 -4.532 1.00 91.00 99 LEU A O 1
ATOM 766 N N . ILE A 1 100 ? -4.884 6.455 -2.677 1.00 90.19 100 ILE A N 1
ATOM 767 C CA . ILE A 1 100 ? -3.682 7.261 -2.913 1.00 90.19 100 ILE A CA 1
ATOM 768 C C . ILE A 1 100 ? -2.442 6.370 -2.933 1.00 90.19 100 ILE A C 1
ATOM 770 O O . ILE A 1 100 ? -1.609 6.523 -3.812 1.00 90.19 100 ILE A O 1
ATOM 774 N N . MET A 1 101 ? -2.305 5.425 -2.007 1.00 86.12 101 MET A N 1
ATOM 775 C CA . MET A 1 101 ? -1.116 4.576 -1.953 1.00 86.12 101 MET A CA 1
ATOM 776 C C . MET A 1 101 ? -1.092 3.539 -3.084 1.00 86.12 101 MET A C 1
ATOM 778 O O . MET A 1 101 ? -0.042 3.286 -3.663 1.00 86.12 101 MET A O 1
ATOM 782 N N . GLY A 1 102 ? -2.248 2.958 -3.418 1.00 83.44 102 GLY A N 1
ATOM 783 C CA . GLY A 1 102 ? -2.374 1.950 -4.467 1.00 83.44 102 GLY A CA 1
ATOM 784 C C . GLY A 1 102 ? -2.207 2.519 -5.877 1.00 83.44 102 GLY A C 1
ATOM 785 O O . GLY A 1 102 ? -1.542 1.897 -6.697 1.00 83.44 102 GLY A O 1
ATOM 786 N N . TYR A 1 103 ? -2.765 3.699 -6.164 1.00 82.06 103 TYR A N 1
ATOM 787 C CA . TYR A 1 103 ? -2.653 4.331 -7.488 1.00 82.06 103 TYR A CA 1
ATOM 788 C C . TYR A 1 103 ? -1.565 5.402 -7.582 1.00 82.06 103 TYR A C 1
ATOM 790 O O . TYR A 1 103 ? -1.055 5.661 -8.667 1.00 82.06 103 TYR A O 1
ATOM 798 N N . GLY A 1 104 ? -1.219 6.048 -6.471 1.00 74.19 104 GLY A N 1
ATOM 799 C CA . GLY A 1 104 ? -0.260 7.152 -6.445 1.00 74.19 104 GLY A CA 1
ATOM 800 C C . GLY A 1 104 ? 1.199 6.711 -6.373 1.00 74.19 104 GLY A C 1
ATOM 801 O O . GLY A 1 104 ? 2.072 7.507 -6.706 1.00 74.19 104 GLY A O 1
ATOM 802 N N . ILE A 1 105 ? 1.484 5.461 -5.986 1.00 70.44 105 ILE A N 1
ATOM 803 C CA . ILE A 1 105 ? 2.839 4.897 -5.998 1.00 70.44 105 ILE A CA 1
ATOM 804 C C . ILE A 1 105 ? 2.868 3.700 -6.951 1.00 70.44 105 ILE A C 1
ATOM 806 O O . ILE A 1 105 ? 2.521 2.585 -6.569 1.00 70.44 105 ILE A O 1
ATOM 810 N N . SER A 1 106 ? 3.301 3.919 -8.195 1.00 68.00 106 SER A N 1
ATOM 811 C CA . SER A 1 106 ? 3.626 2.832 -9.125 1.00 68.00 106 SER A CA 1
ATOM 812 C C . SER A 1 106 ? 5.119 2.840 -9.432 1.00 68.00 106 SER A C 1
ATOM 814 O O . SER A 1 106 ? 5.675 3.852 -9.854 1.00 68.00 106 SER A O 1
ATOM 816 N N . MET A 1 107 ? 5.757 1.695 -9.207 1.00 66.38 107 MET A N 1
ATOM 817 C CA . MET A 1 107 ? 7.126 1.389 -9.624 1.00 66.38 107 MET A CA 1
ATOM 818 C C . MET A 1 107 ? 7.129 0.463 -10.849 1.0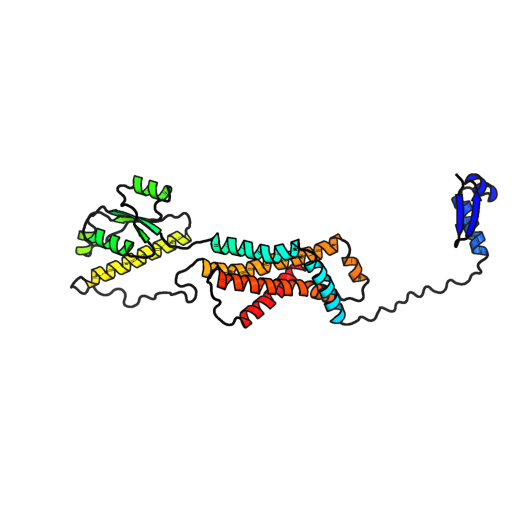0 66.38 107 MET A C 1
ATOM 820 O O . MET A 1 107 ? 8.161 -0.121 -11.181 1.00 66.38 107 MET A O 1
ATOM 824 N N . ASP A 1 108 ? 5.977 0.301 -11.510 1.00 65.12 108 ASP A N 1
ATOM 825 C CA . ASP A 1 108 ? 5.815 -0.670 -12.584 1.00 65.12 108 ASP A CA 1
ATOM 826 C C . ASP A 1 108 ? 6.610 -0.282 -13.830 1.00 65.12 108 ASP A C 1
ATOM 828 O O . ASP A 1 108 ? 6.681 0.874 -14.263 1.00 65.12 108 ASP A O 1
ATOM 832 N N . VAL A 1 109 ? 7.234 -1.298 -14.417 1.00 63.75 109 VAL A N 1
ATOM 833 C CA . VAL A 1 109 ? 8.012 -1.195 -15.647 1.00 63.75 109 VAL A CA 1
ATOM 834 C C . VAL A 1 109 ? 7.145 -1.699 -16.796 1.00 63.75 109 VAL A C 1
ATOM 836 O O . VAL A 1 109 ? 7.297 -2.820 -17.271 1.00 63.75 109 VAL A O 1
ATOM 839 N N . GLU A 1 110 ? 6.194 -0.873 -17.220 1.00 65.56 110 GLU A N 1
ATOM 840 C CA . GLU A 1 110 ? 5.361 -1.110 -18.401 1.00 65.56 110 GLU A CA 1
ATOM 841 C C . GLU A 1 110 ? 5.502 0.081 -19.363 1.00 65.56 110 GLU A C 1
ATOM 843 O O . GLU A 1 110 ? 5.744 1.210 -18.926 1.00 65.56 110 GLU A O 1
ATOM 848 N N . ASN A 1 111 ? 5.362 -0.163 -20.671 1.00 72.44 111 ASN A N 1
ATOM 849 C CA . ASN A 1 111 ? 5.394 0.878 -21.707 1.00 72.44 111 ASN A CA 1
ATOM 850 C C . ASN A 1 111 ? 6.678 1.737 -21.701 1.00 72.44 111 ASN A C 1
ATOM 852 O O . ASN A 1 111 ? 6.623 2.965 -21.822 1.00 72.44 111 ASN A O 1
ATOM 856 N N . LEU A 1 112 ? 7.846 1.105 -21.542 1.00 84.88 112 LEU A N 1
ATOM 857 C CA . LEU A 1 112 ? 9.135 1.790 -21.587 1.00 84.88 112 LEU A CA 1
ATOM 858 C C . LEU A 1 112 ? 9.376 2.367 -22.978 1.00 84.88 112 LEU A C 1
ATOM 860 O O . LEU A 1 112 ? 9.624 1.633 -23.933 1.00 84.88 112 LEU A O 1
ATOM 864 N N . ARG A 1 113 ? 9.344 3.694 -23.085 1.00 91.50 113 ARG A N 1
ATOM 865 C CA . ARG A 1 113 ? 9.728 4.389 -24.311 1.00 91.50 113 ARG A CA 1
ATOM 866 C C . ARG A 1 113 ? 11.226 4.229 -24.510 1.00 91.50 113 ARG A C 1
ATOM 868 O O . ARG A 1 113 ? 12.005 4.721 -23.689 1.00 91.50 113 ARG A O 1
ATOM 875 N N . PHE A 1 114 ? 11.615 3.541 -25.574 1.00 92.69 114 PHE A N 1
ATOM 876 C CA . PHE A 1 114 ? 13.017 3.350 -25.915 1.00 92.69 114 PHE A CA 1
ATOM 877 C C . PHE A 1 114 ? 13.313 3.854 -27.320 1.00 92.69 114 PHE A C 1
ATOM 879 O O . PHE A 1 114 ? 12.439 3.853 -28.182 1.00 92.69 114 PHE A O 1
ATOM 886 N N . ALA A 1 115 ? 14.553 4.270 -27.545 1.00 93.81 115 ALA A N 1
ATOM 887 C CA . ALA A 1 115 ? 15.049 4.591 -28.874 1.00 93.81 115 ALA A CA 1
ATOM 888 C C . ALA A 1 115 ? 16.461 4.033 -29.060 1.00 93.81 115 ALA A C 1
ATOM 890 O O . ALA A 1 115 ? 17.225 3.898 -28.099 1.00 93.81 115 ALA A O 1
ATOM 891 N N . VAL A 1 116 ? 16.795 3.708 -30.305 1.00 93.62 116 VAL A N 1
ATOM 892 C CA . VAL A 1 116 ? 18.076 3.098 -30.666 1.00 93.62 116 VAL A CA 1
ATOM 893 C C . VAL A 1 116 ? 18.903 4.081 -31.488 1.00 93.62 116 VAL A C 1
ATOM 895 O O . VAL A 1 116 ? 18.405 4.669 -32.448 1.00 93.62 116 VAL A O 1
ATOM 898 N N . LEU A 1 117 ? 20.164 4.255 -31.101 1.00 92.56 117 LEU A N 1
ATOM 899 C CA . LEU A 1 117 ? 21.221 4.881 -31.885 1.00 92.56 117 LEU A CA 1
ATOM 900 C C . LEU A 1 117 ? 21.957 3.769 -32.642 1.00 92.56 117 LEU A C 1
ATOM 902 O O . LEU A 1 117 ? 22.879 3.147 -32.112 1.00 92.56 117 LEU A O 1
ATOM 906 N N . ASP A 1 118 ? 21.511 3.487 -33.866 1.00 93.31 118 ASP A N 1
ATOM 907 C CA . ASP A 1 118 ? 22.095 2.436 -34.702 1.00 93.31 118 ASP A CA 1
ATOM 908 C C . ASP A 1 118 ? 23.235 2.986 -35.575 1.00 93.31 118 ASP A C 1
ATOM 910 O O . ASP A 1 118 ? 22.998 3.696 -36.558 1.00 93.31 118 ASP A O 1
ATOM 914 N N . ARG A 1 119 ? 24.483 2.655 -35.211 1.00 90.12 119 ARG A N 1
ATOM 915 C CA . ARG A 1 119 ? 25.685 3.012 -35.987 1.00 90.12 119 ARG A CA 1
ATOM 916 C C . ARG A 1 119 ? 26.097 1.958 -37.009 1.00 90.12 119 ARG A C 1
ATOM 918 O O . ARG A 1 119 ? 26.993 2.227 -37.806 1.00 90.12 119 ARG A O 1
ATOM 925 N N . ASP A 1 120 ? 25.505 0.770 -36.964 1.00 90.50 120 ASP A N 1
ATOM 926 C CA . ASP A 1 120 ? 25.837 -0.334 -37.863 1.00 90.50 120 ASP A CA 1
ATOM 927 C C . ASP A 1 120 ? 24.918 -0.340 -39.090 1.00 90.50 120 ASP A C 1
ATOM 929 O O . ASP A 1 120 ? 25.379 -0.563 -40.206 1.00 90.50 120 ASP A O 1
ATOM 933 N N . GLN A 1 121 ? 23.629 -0.038 -38.889 1.00 89.81 121 GLN A N 1
ATOM 934 C CA . GLN A 1 121 ? 22.595 0.026 -39.931 1.00 89.81 121 GLN A CA 1
ATOM 935 C C . GLN A 1 121 ? 22.541 -1.238 -40.808 1.00 89.81 121 GLN A C 1
ATOM 937 O O . GLN A 1 121 ? 22.263 -1.177 -42.008 1.00 89.81 121 GLN A O 1
ATOM 942 N N . THR A 1 122 ? 22.804 -2.404 -40.212 1.00 90.75 122 THR A N 1
ATOM 943 C CA . THR A 1 122 ? 22.770 -3.698 -40.897 1.00 90.75 122 THR A CA 1
ATOM 944 C C . THR A 1 122 ? 21.468 -4.447 -40.628 1.00 90.75 122 THR A C 1
ATOM 946 O O . THR A 1 122 ? 20.693 -4.131 -39.727 1.00 90.75 122 THR A O 1
ATOM 949 N N . VAL A 1 123 ? 21.230 -5.519 -41.388 1.00 88.69 123 VAL A N 1
ATOM 950 C CA . VAL A 1 123 ? 20.096 -6.425 -41.139 1.00 88.69 123 VAL A CA 1
ATOM 951 C C . VAL A 1 123 ? 20.164 -7.020 -39.726 1.00 88.69 123 VAL A C 1
ATOM 953 O O . VAL A 1 123 ? 19.131 -7.204 -39.089 1.00 88.69 123 VAL A O 1
ATOM 956 N N . SER A 1 124 ? 21.369 -7.283 -39.209 1.00 85.88 124 SER A N 1
ATOM 957 C CA . SER A 1 124 ? 21.562 -7.827 -37.862 1.00 85.88 124 SER A CA 1
ATOM 958 C C . SER A 1 124 ? 21.214 -6.814 -36.768 1.00 85.88 124 SER A C 1
ATOM 960 O O . SER A 1 124 ? 20.567 -7.195 -35.792 1.00 85.88 124 SER A O 1
ATOM 962 N N . SER A 1 125 ? 21.602 -5.540 -36.923 1.00 89.12 125 SER A N 1
ATOM 963 C CA . SER A 1 125 ? 21.257 -4.481 -35.961 1.00 89.12 125 SER A CA 1
ATOM 964 C C . SER A 1 125 ? 19.754 -4.191 -35.964 1.00 89.12 125 SER A C 1
ATOM 966 O O . SER A 1 125 ? 19.132 -4.116 -34.905 1.00 89.12 125 SER A O 1
ATOM 968 N N . GLN A 1 126 ? 19.135 -4.147 -37.146 1.00 89.50 126 GLN A N 1
ATOM 969 C CA . GLN A 1 126 ? 17.686 -3.986 -37.283 1.00 89.50 126 GLN A CA 1
ATOM 970 C C . GLN A 1 126 ? 16.922 -5.173 -36.688 1.00 89.50 126 GLN A C 1
ATOM 972 O O . GLN A 1 126 ? 15.964 -4.973 -35.947 1.00 89.50 126 GLN A O 1
ATOM 977 N N . ALA A 1 127 ? 17.358 -6.410 -36.943 1.00 86.88 127 ALA A N 1
ATOM 978 C CA . ALA A 1 127 ? 16.730 -7.602 -36.373 1.00 86.88 127 ALA A CA 1
ATOM 979 C C . ALA A 1 127 ? 16.800 -7.628 -34.837 1.00 86.88 127 ALA A C 1
ATOM 981 O O . ALA A 1 127 ? 15.850 -8.075 -34.191 1.00 86.88 127 ALA A O 1
ATOM 982 N N . TRP A 1 128 ? 17.897 -7.135 -34.252 1.00 87.94 128 TRP A N 1
ATOM 983 C CA . TRP A 1 128 ? 18.021 -6.972 -32.803 1.00 87.94 128 TRP A CA 1
ATOM 984 C C . TRP A 1 128 ? 16.998 -5.962 -32.265 1.00 87.94 128 TRP A C 1
ATOM 986 O O . TRP A 1 128 ? 16.250 -6.269 -31.337 1.00 87.94 128 TRP A O 1
ATOM 996 N N . THR A 1 129 ? 16.897 -4.793 -32.902 1.00 89.56 129 THR A N 1
ATOM 997 C CA . THR A 1 129 ? 15.924 -3.752 -32.536 1.00 89.56 129 THR A CA 1
AT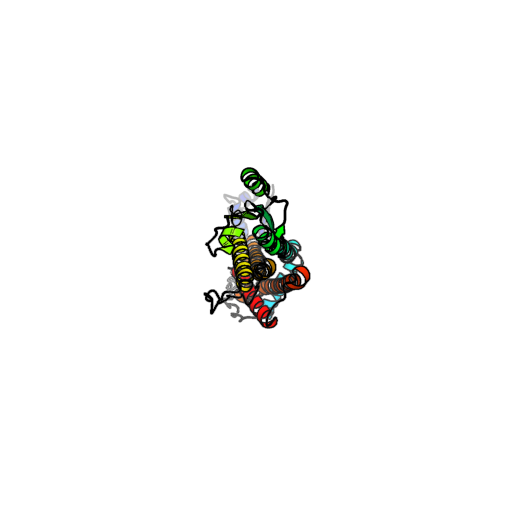OM 998 C C . THR A 1 129 ? 14.479 -4.240 -32.663 1.00 89.56 129 THR A C 1
ATOM 1000 O O . THR A 1 129 ? 13.685 -4.016 -31.752 1.00 89.56 129 THR A O 1
ATOM 1003 N N . LEU A 1 130 ? 14.140 -4.977 -33.729 1.00 87.38 130 LEU A N 1
ATOM 1004 C CA . LEU A 1 130 ? 12.803 -5.562 -33.901 1.00 87.38 130 LEU A CA 1
ATOM 1005 C C . LEU A 1 130 ? 12.465 -6.604 -32.827 1.00 87.38 130 LEU A C 1
ATOM 1007 O O . LEU A 1 130 ? 11.317 -6.703 -32.397 1.00 87.38 130 LEU A O 1
ATOM 1011 N N . ASN A 1 131 ? 13.444 -7.401 -32.389 1.00 85.50 131 ASN A N 1
ATOM 1012 C CA . ASN A 1 131 ? 13.230 -8.351 -31.297 1.00 85.50 131 ASN A CA 1
ATOM 1013 C C . ASN A 1 131 ? 12.859 -7.619 -29.999 1.00 85.50 131 ASN A C 1
ATOM 1015 O O . ASN A 1 131 ? 11.971 -8.057 -29.267 1.00 85.50 131 ASN A O 1
ATOM 1019 N N . LEU A 1 132 ? 13.499 -6.473 -29.766 1.00 84.06 132 LEU A N 1
ATOM 1020 C CA . LEU A 1 132 ? 13.246 -5.623 -28.617 1.00 84.06 132 LEU A CA 1
ATOM 1021 C C . LEU A 1 132 ? 11.878 -4.926 -28.692 1.00 84.06 132 LEU A C 1
ATOM 1023 O O . LEU A 1 132 ? 11.134 -4.949 -27.711 1.00 84.06 132 LEU A O 1
ATOM 1027 N N . SER A 1 133 ? 11.515 -4.352 -29.846 1.00 85.38 133 SER A N 1
ATOM 1028 C CA . SER A 1 133 ? 10.218 -3.683 -30.036 1.00 85.38 133 SER A CA 1
ATOM 1029 C C . SER A 1 133 ? 9.030 -4.645 -30.084 1.00 85.38 133 SER A C 1
ATOM 1031 O O . SER A 1 133 ? 7.909 -4.247 -29.781 1.00 85.38 133 SER A O 1
ATOM 1033 N N . GLY A 1 134 ? 9.260 -5.928 -30.382 1.00 80.25 134 GLY A N 1
ATOM 1034 C CA . GLY A 1 134 ? 8.239 -6.977 -30.295 1.00 80.25 134 GLY A CA 1
ATOM 1035 C C . GLY A 1 134 ? 7.802 -7.327 -28.863 1.00 80.25 134 GLY A C 1
ATOM 1036 O O . GLY A 1 134 ? 6.842 -8.076 -28.674 1.00 80.25 134 GLY A O 1
ATOM 1037 N N . SER A 1 135 ? 8.491 -6.808 -27.844 1.00 81.44 135 SER A N 1
ATOM 1038 C CA . SER A 1 135 ? 8.190 -7.052 -26.433 1.00 81.44 135 SER A CA 1
ATOM 1039 C C . SER A 1 135 ? 7.094 -6.124 -25.902 1.00 81.44 135 SER A C 1
ATOM 1041 O O . SER A 1 135 ? 7.128 -4.917 -26.114 1.00 81.44 135 SER A O 1
ATOM 1043 N N . ARG A 1 136 ? 6.169 -6.650 -25.083 1.00 79.75 136 ARG A N 1
ATOM 1044 C CA . ARG A 1 136 ? 5.095 -5.855 -24.440 1.00 79.75 136 ARG A CA 1
ATOM 1045 C C . ARG A 1 136 ? 5.595 -4.739 -23.513 1.00 79.75 136 ARG A C 1
ATOM 1047 O O . ARG A 1 136 ? 4.819 -3.883 -23.104 1.00 79.75 136 ARG A O 1
ATOM 1054 N N . TYR A 1 137 ? 6.858 -4.809 -23.103 1.00 79.00 137 TYR A N 1
ATOM 1055 C CA . TYR A 1 137 ? 7.436 -3.897 -22.121 1.00 79.00 137 TYR A CA 1
ATOM 1056 C C . TYR A 1 137 ? 8.026 -2.638 -22.755 1.00 79.00 137 TYR A C 1
ATOM 1058 O O . TYR A 1 137 ? 8.235 -1.660 -22.040 1.00 79.00 137 TYR A O 1
ATOM 1066 N N . PHE A 1 138 ? 8.277 -2.652 -24.065 1.00 86.44 138 PHE A N 1
ATOM 1067 C CA . PHE A 1 138 ? 9.037 -1.631 -24.772 1.00 86.44 138 PHE A CA 1
ATOM 1068 C C . PHE A 1 138 ? 8.192 -1.015 -25.887 1.00 86.44 138 PHE A C 1
ATOM 1070 O O . PHE A 1 138 ? 7.566 -1.717 -26.671 1.00 86.44 138 PHE A O 1
ATOM 1077 N N . ILE A 1 139 ? 8.178 0.313 -25.954 1.00 90.06 139 ILE A N 1
ATOM 1078 C CA . ILE A 1 139 ? 7.538 1.075 -27.025 1.00 90.06 139 ILE A CA 1
ATOM 1079 C C . ILE A 1 139 ? 8.638 1.799 -27.780 1.00 90.06 139 ILE A C 1
ATOM 1081 O O . ILE A 1 139 ? 9.269 2.714 -27.241 1.00 90.06 139 ILE A O 1
ATOM 1085 N N . GLU A 1 140 ? 8.853 1.385 -29.022 1.00 91.88 140 GLU A N 1
ATOM 1086 C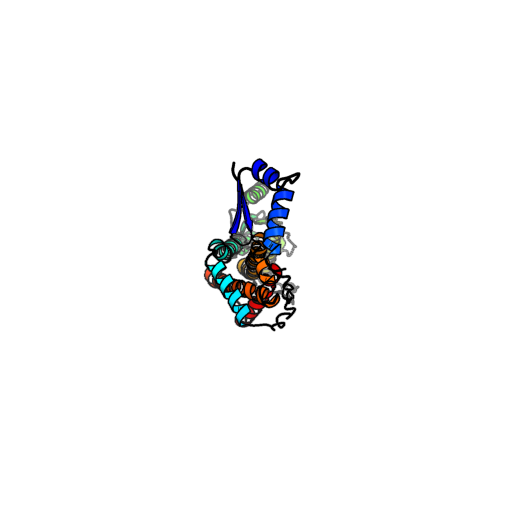 CA . GLU A 1 140 ? 9.841 1.997 -29.899 1.00 91.88 140 GLU A CA 1
ATOM 1087 C C . GLU A 1 140 ? 9.436 3.440 -30.228 1.00 91.88 140 GLU A C 1
ATOM 1089 O O . GLU A 1 140 ? 8.306 3.723 -30.630 1.00 91.88 140 GLU A O 1
ATOM 1094 N N . GLN A 1 141 ? 10.364 4.365 -30.005 1.00 94.31 141 GLN A N 1
ATOM 1095 C CA . GLN A 1 141 ? 10.285 5.767 -30.397 1.00 94.31 141 GLN A CA 1
ATOM 1096 C C . GLN A 1 141 ? 11.172 6.007 -31.625 1.00 94.31 141 GLN A C 1
ATOM 1098 O O . GLN A 1 141 ? 12.030 5.175 -31.926 1.00 94.31 141 GLN A O 1
ATOM 1103 N N . PRO A 1 142 ? 11.017 7.146 -32.331 1.00 93.38 142 PRO A N 1
ATOM 1104 C CA . PRO A 1 142 ? 11.850 7.449 -33.489 1.00 93.38 142 PRO A CA 1
ATOM 1105 C C . PRO A 1 142 ? 13.348 7.307 -33.168 1.00 93.38 142 PRO A C 1
ATOM 1107 O O . PRO A 1 142 ? 13.764 7.765 -32.094 1.00 93.38 142 PRO A O 1
ATOM 1110 N N . PRO A 1 143 ? 14.146 6.715 -34.077 1.00 93.81 143 PRO A N 1
ATOM 1111 C CA . PRO A 1 143 ? 15.551 6.397 -33.836 1.00 93.81 143 PRO A CA 1
ATOM 1112 C C . PRO A 1 143 ? 16.374 7.639 -33.484 1.00 93.81 143 PRO A C 1
ATOM 1114 O O . PRO A 1 143 ? 16.044 8.759 -33.878 1.00 93.81 143 PRO A O 1
ATOM 1117 N N . LEU A 1 144 ? 17.447 7.425 -32.725 1.00 93.31 144 LEU A N 1
ATOM 1118 C CA . LEU A 1 144 ? 18.372 8.474 -32.301 1.00 93.31 144 LEU A CA 1
ATOM 1119 C C . LEU A 1 144 ? 19.425 8.718 -33.380 1.00 93.31 144 LEU A C 1
ATOM 1121 O O . LEU A 1 144 ? 19.930 7.774 -33.984 1.00 93.31 144 LEU A O 1
ATOM 1125 N N . THR A 1 145 ? 19.798 9.982 -33.579 1.00 92.56 145 THR A N 1
ATOM 1126 C CA . THR A 1 145 ? 20.817 10.373 -34.568 1.00 92.56 145 THR A CA 1
ATOM 1127 C C . THR A 1 145 ? 22.147 10.796 -33.944 1.00 92.56 145 THR A C 1
ATOM 1129 O O . THR A 1 145 ? 23.190 10.683 -34.587 1.00 92.56 145 THR A O 1
ATOM 1132 N N . SER A 1 146 ? 22.146 11.258 -32.689 1.00 92.88 146 SER A N 1
ATOM 1133 C CA . SER A 1 146 ? 23.352 11.713 -31.987 1.00 92.88 146 SER A CA 1
ATOM 1134 C C . SER A 1 146 ? 23.251 11.548 -30.467 1.00 92.88 146 SER A C 1
ATOM 1136 O O . SER A 1 146 ? 22.159 11.395 -29.916 1.00 92.88 146 SER A O 1
ATOM 1138 N N . TYR A 1 147 ? 24.391 11.626 -29.769 1.00 89.25 147 TYR A N 1
ATOM 1139 C CA . TYR A 1 147 ? 24.404 11.658 -28.300 1.00 89.25 147 TYR A CA 1
ATOM 1140 C C . TYR A 1 147 ? 23.723 12.907 -27.726 1.00 89.25 147 TYR A C 1
ATOM 1142 O O . TYR A 1 147 ? 23.098 12.821 -26.674 1.00 89.25 147 TYR A O 1
ATOM 1150 N N . ASP A 1 148 ? 23.789 14.047 -28.418 1.00 93.06 148 ASP A N 1
ATOM 1151 C CA . ASP A 1 148 ? 23.113 15.269 -27.970 1.00 93.06 148 ASP A CA 1
ATOM 1152 C C . ASP A 1 148 ? 21.588 15.117 -28.031 1.00 93.06 148 ASP A C 1
ATOM 1154 O O . ASP A 1 148 ? 20.865 15.639 -27.181 1.00 93.06 148 ASP A O 1
ATOM 1158 N N . GLU A 1 149 ? 21.081 14.408 -29.045 1.00 93.44 149 GLU A N 1
ATOM 1159 C CA . GLU A 1 149 ? 19.665 14.055 -29.135 1.00 93.44 149 GLU A CA 1
ATOM 1160 C C . GLU A 1 149 ? 19.276 13.039 -28.057 1.00 93.44 149 GLU A C 1
ATOM 1162 O O . GLU A 1 149 ? 18.222 13.194 -27.438 1.00 93.44 149 GLU A O 1
ATOM 1167 N N . LEU A 1 150 ? 20.137 12.049 -27.800 1.00 89.38 150 LEU A N 1
ATOM 1168 C CA . LEU A 1 150 ? 19.961 11.065 -26.732 1.00 89.38 150 LEU A CA 1
ATOM 1169 C C . LEU A 1 150 ? 19.802 11.758 -25.373 1.00 89.38 150 LEU A C 1
ATOM 1171 O O . LEU A 1 150 ? 18.777 11.569 -24.718 1.00 89.38 150 LEU A O 1
ATOM 1175 N N . ASP A 1 151 ? 20.760 12.601 -24.973 1.00 89.00 151 ASP A N 1
ATOM 1176 C CA . ASP A 1 151 ? 20.726 13.290 -23.674 1.00 89.00 151 ASP A CA 1
ATOM 1177 C C . ASP A 1 151 ? 19.511 14.224 -23.574 1.00 89.00 151 ASP A C 1
ATOM 1179 O O . ASP A 1 151 ? 18.802 14.240 -22.567 1.00 89.00 151 ASP A O 1
ATOM 1183 N N . ARG A 1 152 ? 19.190 14.952 -24.653 1.00 94.19 152 ARG A N 1
ATOM 1184 C CA . ARG A 1 152 ? 18.023 15.844 -24.693 1.00 94.19 152 ARG A CA 1
ATOM 1185 C C . ARG A 1 152 ? 16.708 15.090 -24.507 1.00 94.19 152 ARG A C 1
ATOM 1187 O O . ARG A 1 152 ? 15.894 15.512 -23.689 1.00 94.19 152 ARG A O 1
ATOM 1194 N N . ARG A 1 153 ? 16.496 13.993 -25.241 1.00 92.75 153 ARG A N 1
ATOM 1195 C CA . ARG A 1 153 ? 15.263 13.193 -25.158 1.00 92.75 153 ARG A CA 1
ATOM 1196 C C . ARG A 1 153 ? 15.147 12.446 -23.832 1.00 92.75 153 ARG A C 1
ATOM 1198 O O . ARG A 1 153 ? 14.039 12.307 -23.321 1.00 92.75 153 ARG A O 1
ATOM 1205 N N . MET A 1 154 ? 16.264 12.009 -23.248 1.00 85.06 154 MET A N 1
ATOM 1206 C CA . MET A 1 154 ? 16.263 11.432 -21.901 1.00 85.06 154 MET A CA 1
ATOM 1207 C C . MET A 1 154 ? 15.887 12.477 -20.847 1.00 85.06 154 MET A C 1
ATOM 1209 O O . MET A 1 154 ? 15.000 12.233 -20.034 1.00 85.06 154 MET A O 1
ATOM 1213 N N . ARG A 1 155 ? 16.482 13.677 -20.892 1.00 89.06 155 ARG A N 1
ATOM 1214 C CA . ARG A 1 155 ? 16.154 14.773 -19.958 1.00 89.06 155 ARG A CA 1
ATOM 1215 C C . ARG A 1 155 ? 14.727 15.287 -20.102 1.00 89.06 155 ARG A C 1
ATOM 1217 O O . ARG A 1 155 ? 14.116 15.654 -19.105 1.00 89.06 155 ARG A O 1
ATOM 1224 N N . ALA A 1 156 ? 14.206 15.329 -21.327 1.00 91.75 156 ALA A N 1
ATOM 1225 C CA . ALA A 1 156 ? 12.818 15.699 -21.594 1.00 91.75 156 ALA A CA 1
ATOM 1226 C C . ALA A 1 156 ? 11.817 14.631 -21.114 1.00 91.75 156 ALA A C 1
ATOM 1228 O O . ALA A 1 156 ? 10.625 14.911 -21.008 1.00 91.75 156 ALA A O 1
ATOM 1229 N N . GLY A 1 157 ? 12.288 13.416 -20.809 1.00 85.75 157 GLY A N 1
ATOM 1230 C CA . GLY A 1 157 ? 11.439 12.279 -20.472 1.00 85.75 157 GLY A CA 1
ATOM 1231 C C . GLY A 1 157 ? 10.753 11.655 -21.689 1.00 85.75 157 GLY A C 1
ATOM 1232 O O . GLY A 1 157 ? 9.859 10.826 -21.517 1.00 85.75 157 GLY A O 1
ATOM 1233 N N . ASP A 1 158 ? 11.157 12.006 -22.912 1.00 89.81 158 ASP A N 1
ATOM 1234 C CA . ASP A 1 158 ? 10.618 11.424 -24.147 1.00 89.81 158 ASP A CA 1
ATOM 1235 C C . ASP A 1 158 ? 10.973 9.937 -24.245 1.00 89.81 158 ASP A C 1
ATOM 1237 O O . ASP A 1 158 ? 10.144 9.119 -24.645 1.00 89.81 158 ASP A O 1
ATOM 1241 N N . ILE A 1 159 ? 12.180 9.571 -23.804 1.00 90.38 159 ILE A N 1
ATOM 1242 C CA . ILE A 1 159 ? 12.659 8.188 -23.718 1.00 90.38 159 ILE A CA 1
ATOM 1243 C C . ILE A 1 159 ? 13.188 7.890 -22.314 1.00 90.38 159 ILE A C 1
ATOM 1245 O O . ILE A 1 159 ? 13.797 8.738 -21.670 1.00 90.38 159 ILE A O 1
ATOM 1249 N N . THR A 1 160 ? 12.956 6.669 -21.841 1.00 87.56 160 THR A N 1
ATOM 1250 C CA . THR A 1 160 ? 13.438 6.169 -20.539 1.00 87.56 160 THR A CA 1
ATOM 1251 C C . THR A 1 160 ? 14.660 5.266 -20.705 1.00 87.56 160 THR A C 1
ATOM 1253 O O . THR A 1 160 ? 15.446 5.098 -19.772 1.00 87.56 160 THR A O 1
ATOM 1256 N N . VAL A 1 161 ? 14.822 4.685 -21.898 1.00 89.75 161 VAL A N 1
ATOM 1257 C CA . VAL A 1 161 ? 15.943 3.816 -22.260 1.00 89.75 161 VAL A CA 1
ATOM 1258 C C . VAL A 1 161 ? 16.493 4.256 -23.610 1.00 89.75 161 VAL A C 1
ATOM 1260 O O . VAL A 1 161 ? 15.741 4.393 -24.573 1.00 89.75 161 VAL A O 1
ATOM 1263 N N . ALA A 1 162 ? 17.801 4.455 -23.695 1.00 90.75 162 ALA A N 1
ATOM 1264 C CA . ALA A 1 162 ? 18.494 4.648 -24.958 1.00 90.75 162 ALA A CA 1
ATOM 1265 C C . ALA A 1 162 ? 19.502 3.521 -25.154 1.00 90.75 162 ALA A C 1
ATOM 1267 O O . ALA A 1 162 ? 20.189 3.126 -24.213 1.00 90.75 162 ALA A O 1
ATOM 1268 N N . ILE A 1 163 ? 19.573 2.990 -26.369 1.00 90.81 163 ILE A N 1
ATOM 1269 C CA . ILE A 1 163 ? 20.465 1.877 -26.697 1.00 90.81 163 ILE A CA 1
ATOM 1270 C C . ILE A 1 163 ? 21.363 2.309 -27.841 1.00 90.81 163 ILE A C 1
ATOM 1272 O O . ILE A 1 163 ? 20.877 2.816 -28.845 1.00 90.81 163 ILE A O 1
ATOM 1276 N N . GLU A 1 164 ? 22.663 2.099 -27.702 1.00 91.25 164 GLU A N 1
ATOM 1277 C CA . GLU A 1 164 ? 23.639 2.328 -28.757 1.00 91.25 164 GLU A CA 1
ATOM 1278 C C . GLU A 1 164 ? 24.154 0.998 -29.285 1.00 91.25 164 GLU A C 1
ATOM 1280 O O . GLU A 1 164 ? 24.686 0.170 -28.538 1.00 91.25 164 GLU A O 1
ATOM 1285 N N . ILE A 1 165 ? 24.030 0.839 -30.599 1.00 90.94 165 ILE A N 1
ATOM 1286 C CA . ILE A 1 165 ? 24.624 -0.271 -31.331 1.00 90.94 165 ILE A CA 1
ATOM 1287 C C . ILE A 1 165 ? 25.963 0.215 -31.898 1.00 90.94 165 ILE A C 1
ATOM 1289 O O . ILE A 1 165 ? 25.974 1.203 -32.643 1.00 90.94 165 ILE A O 1
ATOM 1293 N N . PRO A 1 166 ? 27.094 -0.434 -31.557 1.00 88.75 166 PRO A N 1
ATOM 1294 C CA . PRO A 1 166 ? 28.404 -0.026 -32.047 1.00 88.75 166 PRO A CA 1
ATOM 1295 C C . PRO A 1 166 ? 28.524 -0.259 -33.561 1.00 88.75 166 PRO A C 1
ATOM 1297 O O . PRO A 1 166 ? 27.841 -1.122 -34.118 1.00 88.75 166 PRO A O 1
ATOM 1300 N N . PRO A 1 167 ? 29.423 0.462 -34.252 1.00 89.94 167 PRO A N 1
ATOM 1301 C CA . PRO A 1 167 ? 29.685 0.198 -35.661 1.00 89.94 167 PRO A CA 1
ATOM 1302 C C . PRO A 1 167 ? 30.275 -1.207 -35.846 1.00 89.94 167 PRO A C 1
ATOM 1304 O O . PRO A 1 167 ? 31.109 -1.640 -35.053 1.00 89.94 167 PRO A O 1
ATOM 1307 N N . ASN A 1 168 ? 29.931 -1.874 -36.949 1.00 88.69 168 ASN A N 1
ATOM 1308 C CA . ASN A 1 168 ? 30.335 -3.243 -37.297 1.00 88.69 168 ASN A CA 1
ATOM 1309 C C . ASN A 1 168 ? 29.683 -4.367 -36.470 1.00 88.69 168 ASN A C 1
ATOM 1311 O O . ASN A 1 168 ? 30.118 -5.517 -36.577 1.00 88.69 168 ASN A O 1
ATOM 1315 N N . PHE A 1 169 ? 28.631 -4.076 -35.699 1.00 87.81 169 PHE A N 1
ATOM 1316 C CA . PHE A 1 169 ? 27.895 -5.043 -34.878 1.00 87.81 169 PHE A CA 1
ATOM 1317 C C . PHE A 1 169 ? 27.564 -6.348 -35.625 1.00 87.81 169 PHE A C 1
ATOM 1319 O O . PHE A 1 169 ? 27.927 -7.437 -35.176 1.00 87.81 169 PHE A O 1
ATOM 1326 N N . GLY A 1 170 ? 26.947 -6.263 -36.808 1.00 85.00 170 GLY A N 1
ATOM 1327 C CA . GLY A 1 170 ? 26.569 -7.435 -37.597 1.00 85.00 170 GLY A CA 1
ATOM 1328 C C . GLY A 1 170 ? 27.764 -8.265 -38.076 1.00 85.00 170 GLY A C 1
ATOM 1329 O O . GLY A 1 170 ? 27.687 -9.495 -38.112 1.00 85.00 170 GLY A O 1
ATOM 1330 N N . ARG A 1 171 ? 28.887 -7.613 -38.401 1.00 86.44 171 ARG A N 1
ATOM 1331 C CA . ARG A 1 171 ? 30.122 -8.284 -38.836 1.00 86.44 171 ARG A CA 1
ATOM 1332 C C . ARG A 1 171 ? 30.799 -9.010 -37.680 1.00 86.44 171 ARG A C 1
ATOM 1334 O O . ARG A 1 171 ? 31.268 -10.133 -37.858 1.00 86.44 171 ARG A O 1
ATOM 1341 N N . ASP A 1 172 ? 30.881 -8.360 -36.529 1.00 84.62 172 ASP A N 1
ATOM 1342 C CA . ASP A 1 172 ? 31.642 -8.858 -35.389 1.00 84.62 172 ASP A CA 1
ATOM 1343 C C . ASP A 1 172 ? 30.900 -10.032 -34.719 1.00 84.62 172 ASP A C 1
ATOM 1345 O O . ASP A 1 172 ? 31.521 -11.052 -34.414 1.00 84.62 172 ASP A O 1
ATOM 1349 N N . ILE A 1 173 ? 29.562 -9.997 -34.678 1.00 81.44 173 ILE A N 1
ATOM 1350 C CA . ILE A 1 173 ? 28.725 -11.140 -34.264 1.00 81.44 173 ILE A CA 1
ATOM 1351 C C . ILE A 1 173 ? 28.849 -12.328 -35.219 1.00 81.44 173 ILE A C 1
ATOM 1353 O O . ILE A 1 173 ? 28.987 -13.465 -34.769 1.00 81.44 173 ILE A O 1
ATOM 1357 N N . ALA A 1 174 ? 28.850 -12.094 -36.536 1.00 81.19 174 ALA A N 1
ATOM 1358 C CA . ALA A 1 174 ? 29.025 -13.167 -37.519 1.00 81.19 174 ALA A CA 1
ATOM 1359 C C . ALA A 1 174 ? 30.392 -13.870 -37.399 1.00 81.19 174 ALA A C 1
ATOM 1361 O O . ALA A 1 174 ? 30.534 -15.025 -37.792 1.00 81.19 174 ALA A O 1
ATOM 1362 N N . ARG A 1 175 ? 31.397 -13.183 -36.841 1.00 83.06 175 ARG A N 1
ATOM 1363 C CA . ARG A 1 175 ? 32.738 -13.721 -36.562 1.00 83.06 175 ARG A CA 1
ATOM 1364 C C . ARG A 1 175 ? 32.870 -14.349 -35.172 1.00 83.06 175 ARG A C 1
ATOM 1366 O O . ARG A 1 175 ? 33.953 -14.822 -34.841 1.00 83.06 175 ARG A O 1
ATOM 1373 N N . GLY A 1 176 ? 31.821 -14.317 -34.349 1.00 76.00 176 GLY A N 1
ATOM 1374 C CA . GLY A 1 176 ? 31.881 -14.744 -32.948 1.00 76.00 176 GLY A CA 1
ATOM 1375 C C . GLY A 1 176 ? 32.747 -13.836 -32.067 1.00 76.00 176 GLY A C 1
ATOM 1376 O O . GLY A 1 176 ? 33.232 -14.272 -31.026 1.00 76.00 176 GLY A O 1
ATOM 1377 N N . THR A 1 177 ? 32.983 -12.589 -32.487 1.00 79.25 177 THR A N 1
ATOM 1378 C CA . THR A 1 177 ? 33.706 -11.597 -31.683 1.00 79.25 177 THR A CA 1
ATOM 1379 C C . THR A 1 177 ? 32.744 -10.986 -30.658 1.00 79.25 177 THR A C 1
ATOM 1381 O O . THR A 1 177 ? 31.634 -10.608 -31.041 1.00 79.25 177 THR A O 1
ATOM 1384 N N . PRO A 1 178 ? 33.123 -10.881 -29.370 1.00 75.38 178 PRO A N 1
ATOM 1385 C CA . PRO A 1 178 ? 32.301 -10.209 -28.368 1.00 75.38 178 PRO A CA 1
ATOM 1386 C C . PRO A 1 178 ? 32.042 -8.749 -28.758 1.00 75.38 178 PRO A C 1
ATOM 1388 O O . PRO A 1 178 ? 32.975 -8.033 -29.117 1.00 75.38 178 PRO A O 1
ATOM 1391 N N . VAL A 1 179 ? 30.784 -8.316 -28.673 1.00 79.88 179 VAL A N 1
ATOM 1392 C CA . VAL A 1 179 ? 30.362 -6.931 -28.927 1.00 79.88 179 VAL A CA 1
ATOM 1393 C C . VAL A 1 179 ? 29.748 -6.342 -27.664 1.00 79.88 179 VAL A C 1
ATOM 1395 O O . VAL A 1 179 ? 29.005 -7.019 -26.953 1.00 79.88 179 VAL A O 1
ATOM 1398 N N . GLU A 1 180 ? 30.046 -5.076 -27.389 1.00 82.31 180 GLU A N 1
ATOM 1399 C CA . GLU A 1 180 ? 29.489 -4.342 -26.253 1.00 82.31 180 GLU A CA 1
ATOM 1400 C C . GLU A 1 180 ? 28.386 -3.401 -26.744 1.00 82.31 180 GLU A C 1
ATOM 1402 O O . GLU A 1 180 ? 28.614 -2.561 -27.615 1.00 82.31 180 GLU A O 1
ATOM 1407 N N . LEU A 1 181 ? 27.179 -3.552 -26.198 1.00 83.19 181 LEU A N 1
ATOM 1408 C CA . LEU A 1 181 ? 26.062 -2.639 -26.440 1.00 83.19 181 LEU A CA 1
ATOM 1409 C C . LEU A 1 181 ? 26.016 -1.587 -25.332 1.00 83.19 181 LEU A C 1
ATOM 1411 O O . LEU A 1 181 ? 26.041 -1.925 -24.146 1.00 83.19 181 LEU A O 1
ATOM 1415 N N . GLY A 1 182 ? 25.901 -0.318 -25.718 1.00 85.88 182 GLY A N 1
ATOM 1416 C CA . GLY A 1 182 ? 25.680 0.773 -24.775 1.00 85.88 182 GLY A CA 1
ATOM 1417 C C . GLY A 1 182 ? 24.205 0.851 -24.400 1.00 85.88 182 GLY A C 1
ATOM 1418 O O . GLY A 1 182 ? 23.348 0.867 -25.281 1.00 85.88 182 GLY A O 1
ATOM 1419 N N . VAL A 1 183 ? 23.884 0.908 -23.108 1.00 88.56 183 VAL A N 1
ATOM 1420 C CA . VAL A 1 183 ? 22.503 1.081 -22.635 1.00 88.56 183 VAL A CA 1
ATOM 1421 C C . VAL A 1 183 ? 22.473 2.180 -21.579 1.00 88.56 183 VAL A C 1
ATOM 1423 O O . VAL A 1 183 ? 23.056 2.033 -20.505 1.00 88.56 183 VAL A O 1
ATOM 1426 N N . TRP A 1 184 ? 21.768 3.270 -21.873 1.00 89.62 184 TRP A N 1
ATOM 1427 C CA . TRP A 1 184 ? 21.476 4.347 -20.930 1.00 89.62 184 TRP A CA 1
ATOM 1428 C C . TRP A 1 184 ? 20.061 4.167 -20.409 1.00 89.62 184 TRP A C 1
ATOM 1430 O O . TRP A 1 184 ? 19.114 4.007 -21.178 1.00 89.62 184 TRP A O 1
ATOM 1440 N N . ILE A 1 185 ? 19.919 4.197 -19.090 1.00 88.00 185 ILE A N 1
ATOM 1441 C CA . ILE A 1 185 ? 18.646 4.013 -18.398 1.00 88.00 185 ILE A CA 1
ATOM 1442 C C . ILE A 1 185 ? 18.451 5.214 -17.485 1.00 88.00 185 ILE A C 1
ATOM 1444 O O . ILE A 1 185 ? 19.391 5.634 -16.807 1.00 88.00 185 ILE A O 1
ATOM 1448 N N . ASP A 1 186 ? 17.240 5.762 -17.462 1.00 85.12 186 ASP A N 1
ATOM 1449 C CA . ASP A 1 186 ? 16.871 6.790 -16.494 1.00 85.12 186 ASP A CA 1
ATOM 1450 C C . ASP A 1 186 ? 17.032 6.266 -15.054 1.00 85.12 186 ASP A C 1
ATOM 1452 O O . ASP A 1 186 ? 16.336 5.348 -14.610 1.00 85.12 186 ASP A O 1
ATOM 1456 N N . GLY A 1 187 ? 17.981 6.864 -14.333 1.00 81.56 187 GLY A N 1
ATOM 1457 C CA . GLY A 1 187 ? 18.349 6.513 -12.966 1.00 81.56 187 GLY A CA 1
ATOM 1458 C C . GLY A 1 187 ? 17.565 7.251 -11.878 1.00 81.56 187 GLY A C 1
ATOM 1459 O O . GLY A 1 187 ? 17.900 7.084 -10.706 1.00 81.56 187 GLY A O 1
ATOM 1460 N N . ALA A 1 188 ? 16.543 8.051 -12.211 1.00 81.19 188 ALA A N 1
ATOM 1461 C CA . ALA A 1 188 ? 15.752 8.792 -11.219 1.00 81.19 188 ALA A CA 1
ATOM 1462 C C . ALA A 1 188 ? 15.120 7.879 -10.149 1.00 81.19 188 ALA A C 1
ATOM 1464 O O . ALA A 1 188 ? 14.934 8.284 -9.001 1.00 81.19 188 ALA A O 1
ATOM 1465 N N . MET A 1 189 ? 14.820 6.628 -10.517 1.00 77.62 189 MET A N 1
ATOM 1466 C CA . MET A 1 189 ? 14.327 5.579 -9.622 1.00 77.62 189 MET A CA 1
ATOM 1467 C C . MET A 1 189 ? 15.235 4.340 -9.729 1.00 77.62 189 MET A C 1
ATOM 1469 O O . MET A 1 189 ? 15.046 3.531 -10.641 1.00 77.62 189 MET A O 1
ATOM 1473 N N . PRO A 1 190 ? 16.198 4.141 -8.806 1.00 79.88 190 PRO A N 1
ATOM 1474 C CA . PRO A 1 190 ? 17.195 3.069 -8.909 1.00 79.88 190 PRO A CA 1
ATOM 1475 C C . PRO A 1 190 ? 16.609 1.654 -9.028 1.00 79.88 190 PRO A C 1
ATOM 1477 O O . PRO A 1 190 ? 17.092 0.845 -9.814 1.00 79.88 190 PRO A O 1
ATOM 1480 N N . SER A 1 191 ? 15.533 1.354 -8.293 1.00 78.81 191 SER A N 1
ATOM 1481 C CA . SER A 1 191 ? 14.850 0.051 -8.356 1.00 78.81 191 SER A CA 1
ATOM 1482 C C . SER A 1 191 ? 14.241 -0.223 -9.734 1.00 78.81 191 SER A C 1
ATOM 1484 O O . SER A 1 191 ? 14.354 -1.332 -10.265 1.00 78.81 191 SER A O 1
ATOM 1486 N N . ARG A 1 192 ? 13.627 0.801 -10.338 1.00 80.31 192 ARG A N 1
ATOM 1487 C CA . ARG A 1 192 ? 13.072 0.741 -11.692 1.00 80.31 192 ARG A CA 1
ATOM 1488 C C . ARG A 1 192 ? 14.190 0.554 -12.717 1.00 80.31 192 ARG A C 1
ATOM 1490 O O . ARG A 1 192 ? 14.067 -0.303 -13.585 1.00 80.31 192 ARG A O 1
ATOM 1497 N N . ALA A 1 193 ? 15.292 1.290 -12.572 1.00 80.00 193 ALA A N 1
ATOM 1498 C CA . ALA A 1 193 ? 16.448 1.202 -13.460 1.00 80.00 193 ALA A CA 1
ATOM 1499 C C . ALA A 1 193 ? 17.104 -0.192 -13.446 1.00 80.00 193 ALA A C 1
ATOM 1501 O O . ALA A 1 193 ? 17.370 -0.750 -14.509 1.00 80.00 193 ALA A O 1
ATOM 1502 N N . GLU A 1 194 ? 17.297 -0.801 -12.270 1.00 82.56 194 GLU A N 1
ATOM 1503 C CA . GLU A 1 194 ? 17.825 -2.172 -12.170 1.00 82.56 194 GLU A CA 1
ATOM 1504 C C . GLU A 1 194 ? 16.859 -3.210 -12.766 1.00 82.56 194 GLU A C 1
ATOM 1506 O O . GLU A 1 194 ? 17.293 -4.153 -13.427 1.00 82.56 194 GLU A O 1
ATOM 1511 N N . THR A 1 195 ? 15.544 -3.010 -12.622 1.00 82.81 195 THR A N 1
ATOM 1512 C CA . THR A 1 195 ? 14.540 -3.882 -13.258 1.00 82.81 195 THR A CA 1
ATOM 1513 C C . THR A 1 195 ? 14.606 -3.784 -14.787 1.00 82.81 195 THR A C 1
ATOM 1515 O O . THR A 1 195 ? 14.647 -4.802 -15.478 1.00 82.81 195 THR A O 1
ATOM 1518 N N . VAL A 1 196 ? 14.681 -2.562 -15.327 1.00 83.81 196 VAL A N 1
ATOM 1519 C CA . VAL A 1 196 ? 14.831 -2.300 -16.770 1.00 83.81 196 VAL A CA 1
ATOM 1520 C C . VAL A 1 196 ? 16.108 -2.944 -17.310 1.00 83.81 196 VAL A C 1
ATOM 1522 O O . VAL A 1 196 ? 16.072 -3.630 -18.330 1.00 83.81 196 VAL A O 1
ATOM 1525 N N . LYS A 1 197 ? 17.230 -2.767 -16.608 1.00 84.44 197 LYS A N 1
ATOM 1526 C CA . LYS A 1 197 ? 18.521 -3.382 -16.936 1.00 84.44 197 LYS A CA 1
ATOM 1527 C C . LYS A 1 197 ? 18.414 -4.904 -16.998 1.00 84.44 197 LYS A C 1
ATOM 1529 O O . LYS A 1 197 ? 18.869 -5.493 -17.976 1.00 84.44 197 LYS A O 1
ATOM 1534 N N . GLY A 1 198 ? 17.760 -5.526 -16.015 1.00 84.88 198 GLY A N 1
ATOM 1535 C CA . GLY A 1 198 ? 17.497 -6.965 -16.011 1.00 84.88 198 GLY A CA 1
ATOM 1536 C C . GLY A 1 198 ? 16.692 -7.427 -17.230 1.00 84.88 198 GLY A C 1
ATOM 1537 O O . GLY A 1 198 ? 17.046 -8.428 -17.851 1.00 84.88 198 GLY A O 1
ATOM 1538 N N . TYR A 1 199 ? 15.662 -6.675 -17.639 1.00 83.88 199 TYR A N 1
ATOM 1539 C CA . TYR A 1 199 ? 14.900 -6.981 -18.856 1.00 83.88 199 TYR A CA 1
ATOM 1540 C C . TYR A 1 199 ? 15.740 -6.862 -20.129 1.00 83.88 199 TYR A C 1
ATOM 1542 O O . TYR A 1 199 ? 15.704 -7.769 -20.959 1.00 83.88 199 TYR A O 1
ATOM 1550 N N . VAL A 1 200 ? 16.523 -5.789 -20.283 1.00 84.50 200 VAL A N 1
ATOM 1551 C CA . VAL A 1 200 ? 17.406 -5.612 -21.450 1.00 84.50 200 VAL A CA 1
ATOM 1552 C C . VAL A 1 200 ? 18.437 -6.743 -21.530 1.00 84.50 200 VAL A C 1
ATOM 1554 O O . VAL A 1 200 ? 18.631 -7.319 -22.600 1.00 84.50 200 VAL A O 1
ATOM 1557 N N . GLN A 1 201 ? 19.038 -7.127 -20.399 1.00 85.75 201 GLN A N 1
ATOM 1558 C CA . GLN A 1 201 ? 19.981 -8.248 -20.326 1.00 85.75 201 GLN A CA 1
ATOM 1559 C C . GLN A 1 201 ? 19.328 -9.585 -20.698 1.00 85.75 201 GLN A C 1
ATOM 1561 O O . GLN A 1 201 ? 19.884 -10.332 -21.504 1.00 85.75 201 GLN A O 1
ATOM 1566 N N . ALA A 1 202 ? 18.137 -9.875 -20.165 1.00 83.06 202 ALA A N 1
ATOM 1567 C CA . ALA A 1 202 ? 17.414 -11.110 -20.462 1.00 83.06 202 ALA A CA 1
ATOM 1568 C C . ALA A 1 202 ? 17.024 -11.214 -21.948 1.00 83.06 202 ALA A C 1
ATOM 1570 O O . ALA A 1 202 ? 17.170 -12.276 -22.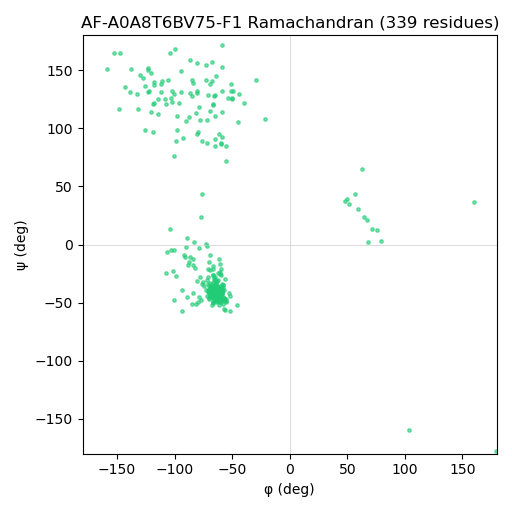556 1.00 83.06 202 ALA A O 1
ATOM 1571 N N . MET A 1 203 ? 16.576 -10.114 -22.562 1.00 82.25 203 MET A N 1
ATOM 1572 C CA . MET A 1 203 ? 16.249 -10.092 -23.993 1.00 82.25 203 MET A CA 1
ATOM 1573 C C . MET A 1 203 ? 17.496 -10.226 -24.866 1.00 82.25 203 MET A C 1
ATOM 1575 O O . MET A 1 203 ? 17.478 -10.988 -25.829 1.00 82.25 203 MET A O 1
ATOM 1579 N N . HIS A 1 204 ? 18.601 -9.566 -24.504 1.00 83.62 204 HIS A N 1
ATOM 1580 C CA . HIS A 1 204 ? 19.871 -9.733 -25.211 1.00 83.62 204 HIS A CA 1
ATOM 1581 C C . HIS A 1 204 ? 20.356 -11.191 -25.160 1.00 83.62 204 HIS A C 1
ATOM 1583 O O . HIS A 1 204 ? 20.753 -11.745 -26.183 1.00 83.62 204 HIS A O 1
ATOM 1589 N N . GLN A 1 205 ? 20.247 -11.850 -24.001 1.00 82.00 205 GLN A N 1
ATOM 1590 C CA . GLN A 1 205 ? 20.598 -13.263 -23.851 1.00 82.00 205 GLN A CA 1
ATOM 1591 C C . GLN A 1 205 ? 19.690 -14.184 -24.683 1.00 82.00 205 GLN A C 1
ATOM 1593 O O . GLN A 1 205 ? 20.188 -15.110 -25.322 1.00 82.00 205 GLN A O 1
ATOM 1598 N N . SER A 1 206 ? 18.381 -13.919 -24.713 1.00 82.19 206 SER A N 1
ATOM 1599 C CA . SER A 1 206 ? 17.419 -14.649 -25.553 1.00 82.19 206 SER A CA 1
ATOM 1600 C C . SER A 1 206 ? 17.746 -14.513 -27.046 1.00 82.19 206 SER A C 1
ATOM 1602 O O . SER A 1 206 ? 17.794 -15.503 -27.776 1.00 82.19 206 SER A O 1
ATOM 1604 N N . TRP A 1 207 ? 18.066 -13.298 -27.496 1.00 82.50 207 TRP A N 1
ATOM 1605 C CA . TRP A 1 207 ? 18.467 -13.047 -28.878 1.00 82.50 207 TRP A CA 1
ATOM 1606 C C . TRP A 1 207 ? 19.775 -13.758 -29.248 1.00 82.50 207 TRP A C 1
ATOM 1608 O O . TRP A 1 207 ? 19.862 -14.364 -30.314 1.00 82.50 207 TRP A O 1
ATOM 1618 N N . LEU A 1 208 ? 20.777 -13.757 -28.360 1.00 78.69 208 LEU A N 1
ATOM 1619 C CA . LEU A 1 208 ? 22.025 -14.498 -28.579 1.00 78.69 208 LEU A CA 1
ATOM 1620 C C . LEU A 1 208 ? 21.777 -16.004 -28.753 1.00 78.69 208 LEU A C 1
ATOM 1622 O O . LEU A 1 208 ? 22.420 -16.631 -29.592 1.00 78.69 208 LEU A O 1
ATOM 1626 N N . GLN A 1 209 ? 20.837 -16.583 -27.998 1.00 77.75 209 GLN A N 1
ATOM 1627 C CA . GLN A 1 209 ? 20.453 -17.991 -28.146 1.00 77.75 209 GLN A CA 1
ATOM 1628 C C . GLN A 1 209 ? 19.789 -18.267 -29.502 1.00 77.75 209 GLN A C 1
ATOM 1630 O O . GLN A 1 209 ? 20.120 -19.262 -30.146 1.00 77.75 209 GLN A O 1
ATOM 1635 N N . ASP A 1 210 ? 18.903 -17.380 -29.968 1.00 80.00 210 ASP A N 1
ATOM 1636 C CA . ASP A 1 210 ? 18.279 -17.489 -31.294 1.00 80.00 210 ASP A CA 1
ATOM 1637 C C . ASP A 1 210 ? 19.329 -17.390 -32.413 1.00 80.00 210 ASP A C 1
ATOM 1639 O O . ASP A 1 210 ? 19.381 -18.254 -33.290 1.00 80.00 210 ASP A O 1
ATOM 1643 N N . VAL A 1 211 ? 20.248 -16.421 -32.343 1.00 77.56 211 VAL A N 1
ATOM 1644 C CA . VAL A 1 211 ? 21.349 -16.284 -33.315 1.00 77.56 211 VAL A CA 1
ATOM 1645 C C . VAL A 1 211 ? 22.263 -17.512 -33.310 1.00 77.56 211 VAL A C 1
ATOM 1647 O O . VAL A 1 211 ? 22.601 -18.017 -34.381 1.00 77.56 211 VAL A O 1
ATOM 1650 N N . ALA A 1 212 ? 22.626 -18.031 -32.133 1.00 73.81 212 ALA A N 1
ATOM 1651 C CA . ALA A 1 212 ? 23.447 -19.235 -32.009 1.00 73.81 212 ALA A CA 1
ATOM 1652 C C . ALA A 1 212 ? 22.743 -20.479 -32.576 1.00 73.81 212 ALA A C 1
ATOM 1654 O O . ALA A 1 212 ? 23.381 -21.293 -33.235 1.00 73.81 212 ALA A O 1
ATOM 1655 N N . SER A 1 213 ? 21.424 -20.608 -32.387 1.00 74.25 213 SER A N 1
ATOM 1656 C CA . SER A 1 213 ? 20.640 -21.737 -32.912 1.00 74.25 213 SER A CA 1
ATOM 1657 C C . SER A 1 213 ? 20.557 -21.769 -34.444 1.00 74.25 213 SER A C 1
ATOM 1659 O O . SER A 1 213 ? 20.398 -22.835 -35.038 1.00 74.25 213 SER A O 1
ATOM 1661 N N . ARG A 1 214 ? 20.691 -20.605 -35.093 1.00 73.81 214 ARG A N 1
ATOM 1662 C CA . ARG A 1 214 ? 20.681 -20.460 -36.556 1.00 73.81 214 ARG A CA 1
ATOM 1663 C C . ARG A 1 214 ? 22.047 -20.722 -37.193 1.00 73.81 214 ARG A C 1
ATOM 1665 O O . ARG A 1 214 ? 22.124 -20.865 -38.412 1.00 73.81 214 ARG A O 1
ATOM 1672 N N . GLN A 1 215 ? 23.119 -20.786 -36.402 1.00 69.50 215 GLN A N 1
ATOM 1673 C CA . GLN A 1 215 ? 24.454 -21.128 -36.887 1.00 69.50 215 GLN A CA 1
ATOM 1674 C C . GLN A 1 215 ? 24.642 -22.652 -36.883 1.00 69.50 215 GLN A C 1
ATOM 1676 O O . GLN A 1 215 ? 24.378 -23.333 -35.900 1.00 69.50 215 GLN A O 1
ATOM 1681 N N . SER A 1 216 ? 25.114 -23.208 -38.002 1.00 56.78 216 SER A N 1
ATOM 1682 C CA . SER A 1 216 ? 25.227 -24.661 -38.226 1.00 56.78 216 SER A CA 1
ATOM 1683 C C . SER A 1 216 ? 26.354 -25.353 -37.442 1.00 56.78 216 SER A C 1
ATOM 1685 O O . SER A 1 216 ? 26.533 -26.563 -37.575 1.00 56.78 216 SER A O 1
ATOM 1687 N N . THR A 1 217 ? 27.121 -24.610 -36.639 1.00 57.31 217 THR A N 1
ATOM 1688 C CA . THR A 1 217 ? 28.247 -25.130 -35.856 1.00 57.31 217 THR A CA 1
ATOM 1689 C C . THR A 1 217 ? 27.848 -25.160 -34.380 1.00 57.31 217 THR A C 1
ATOM 1691 O O . THR A 1 217 ? 27.537 -24.102 -33.834 1.00 57.31 217 THR A O 1
ATOM 1694 N N . PRO A 1 218 ? 27.860 -26.326 -33.705 1.00 49.66 218 PRO A N 1
ATOM 1695 C CA . PRO A 1 218 ? 27.482 -26.421 -32.302 1.00 49.66 218 PRO A CA 1
ATOM 1696 C C . PRO A 1 218 ? 28.577 -25.781 -31.441 1.00 49.66 218 PRO A C 1
ATOM 1698 O O . PRO A 1 218 ? 29.518 -26.442 -31.007 1.00 49.66 218 PRO A O 1
ATOM 1701 N N . ALA A 1 219 ? 28.481 -24.471 -31.218 1.00 53.34 219 ALA A N 1
ATOM 1702 C CA . ALA A 1 219 ? 29.257 -23.805 -30.188 1.00 53.34 219 ALA A CA 1
ATOM 1703 C C . ALA A 1 219 ? 28.771 -24.327 -28.830 1.00 53.34 219 ALA A C 1
ATOM 1705 O O . ALA A 1 219 ? 27.586 -24.248 -28.501 1.00 53.34 219 ALA A O 1
ATOM 1706 N N . SER A 1 220 ? 29.697 -24.928 -28.085 1.00 49.09 220 SER A N 1
ATOM 1707 C CA . SER A 1 220 ? 29.495 -25.551 -26.782 1.00 49.09 220 SER A CA 1
ATOM 1708 C C . SER A 1 220 ? 28.553 -24.742 -25.890 1.00 49.09 220 SER A C 1
ATOM 1710 O O . SER A 1 220 ? 28.812 -23.582 -25.573 1.00 49.09 220 SER A O 1
ATOM 1712 N N . GLN A 1 221 ? 27.466 -25.392 -25.474 1.00 51.03 221 GLN A N 1
ATOM 1713 C CA . GLN A 1 221 ? 26.472 -24.891 -24.531 1.00 51.03 221 GLN A CA 1
ATOM 1714 C C . GLN A 1 221 ? 27.120 -24.563 -23.174 1.00 51.03 221 GLN A C 1
ATOM 1716 O O . GLN A 1 221 ? 27.114 -25.379 -22.252 1.00 51.03 221 GLN A O 1
ATOM 1721 N N . SER A 1 222 ? 27.650 -23.352 -23.011 1.00 49.47 222 SER A N 1
ATOM 1722 C CA . SER A 1 222 ? 27.865 -22.783 -21.679 1.00 49.47 222 SER A CA 1
ATOM 1723 C C . SER A 1 222 ? 26.521 -22.308 -21.143 1.00 49.47 222 SER A C 1
ATOM 1725 O O . SER A 1 222 ? 26.096 -21.180 -21.369 1.00 49.47 222 SER A O 1
ATOM 1727 N N . GLY A 1 223 ? 25.837 -23.229 -20.466 1.00 50.56 223 GLY A N 1
ATOM 1728 C CA . GLY A 1 223 ? 24.591 -22.961 -19.754 1.00 50.56 223 GLY A CA 1
ATOM 1729 C C . GLY A 1 223 ? 23.752 -24.206 -19.480 1.00 50.56 223 GLY A C 1
ATOM 1730 O O . GLY A 1 223 ? 22.535 -24.130 -19.570 1.00 50.56 223 GLY A O 1
ATOM 1731 N N . LEU A 1 224 ? 24.364 -25.360 -19.176 1.00 45.88 224 LEU A N 1
ATOM 1732 C CA . LEU A 1 224 ? 23.634 -26.621 -18.937 1.00 45.88 224 LEU A CA 1
ATOM 1733 C C . LEU A 1 224 ? 22.662 -26.568 -17.741 1.00 45.88 224 LEU A C 1
ATOM 1735 O O . LEU A 1 224 ? 21.816 -27.446 -17.610 1.00 45.88 224 LEU A O 1
ATOM 1739 N N . MET A 1 225 ? 22.736 -25.538 -16.894 1.00 42.44 225 MET A N 1
ATOM 1740 C CA . MET A 1 225 ? 21.670 -25.192 -15.956 1.00 42.44 225 MET A CA 1
ATOM 1741 C C . MET A 1 225 ? 21.634 -23.685 -15.710 1.00 42.44 225 MET A C 1
ATOM 1743 O O . MET A 1 225 ? 22.561 -23.125 -15.128 1.00 42.44 225 MET A O 1
ATOM 1747 N N . ASN A 1 226 ? 20.531 -23.048 -16.101 1.00 49.28 226 ASN A N 1
ATOM 1748 C CA . ASN A 1 226 ? 20.168 -21.714 -15.641 1.00 49.28 226 ASN A CA 1
ATOM 1749 C C . ASN A 1 226 ? 19.160 -21.869 -14.493 1.00 49.28 226 ASN A C 1
ATOM 1751 O O . ASN A 1 226 ? 18.039 -22.334 -14.706 1.00 49.28 226 ASN A O 1
ATOM 1755 N N . ILE A 1 227 ? 19.561 -21.539 -13.265 1.00 48.22 227 ILE A N 1
ATOM 1756 C CA . ILE A 1 227 ? 18.640 -21.516 -12.122 1.00 48.22 227 ILE A CA 1
ATOM 1757 C C . ILE A 1 227 ? 17.875 -20.192 -12.186 1.00 48.22 227 ILE A C 1
ATOM 1759 O O . ILE A 1 227 ? 18.340 -19.159 -11.710 1.00 48.22 227 ILE A O 1
ATOM 1763 N N . GLU A 1 228 ? 16.690 -20.219 -12.793 1.00 50.28 228 GLU A N 1
ATOM 1764 C CA . GLU A 1 228 ? 15.778 -19.075 -12.805 1.00 50.28 228 GLU A CA 1
ATOM 1765 C C . GLU A 1 228 ? 15.043 -18.969 -11.464 1.00 50.28 228 GLU A C 1
ATOM 1767 O O . GLU A 1 228 ? 14.136 -19.746 -11.154 1.00 50.28 228 GLU A O 1
ATOM 1772 N N . THR A 1 229 ? 15.412 -17.979 -10.652 1.00 50.03 229 THR A N 1
ATOM 1773 C CA . THR A 1 229 ? 14.680 -17.666 -9.420 1.00 50.03 229 THR A CA 1
ATOM 1774 C C . THR A 1 229 ? 13.345 -17.015 -9.782 1.00 50.03 229 THR A C 1
ATOM 1776 O O . THR A 1 229 ? 13.306 -15.863 -10.205 1.00 50.03 229 THR A O 1
ATOM 1779 N N . ARG A 1 230 ? 12.233 -17.744 -9.625 1.00 54.91 230 ARG A N 1
ATOM 1780 C CA . ARG A 1 230 ? 10.875 -17.219 -9.850 1.00 54.91 230 ARG A CA 1
ATOM 1781 C C . ARG A 1 230 ? 10.181 -16.923 -8.523 1.00 54.91 230 ARG A C 1
ATOM 1783 O O . ARG A 1 230 ? 10.055 -17.806 -7.672 1.00 54.91 230 ARG A O 1
ATOM 1790 N N . TYR A 1 231 ? 9.677 -15.702 -8.355 1.00 56.16 231 TYR A N 1
ATOM 1791 C CA . TYR A 1 231 ? 8.863 -15.351 -7.192 1.00 56.16 231 TYR A CA 1
ATOM 1792 C C . TYR A 1 231 ? 7.545 -16.139 -7.200 1.00 56.16 231 TYR A C 1
ATOM 1794 O O . TYR A 1 231 ? 6.810 -16.141 -8.184 1.00 56.16 231 TYR A O 1
ATOM 1802 N N . ARG A 1 232 ? 7.207 -16.800 -6.083 1.00 58.84 232 ARG A N 1
ATOM 1803 C CA . ARG A 1 232 ? 5.918 -17.511 -5.934 1.00 58.84 232 ARG A CA 1
ATOM 1804 C C . ARG A 1 232 ? 4.722 -16.559 -5.808 1.00 58.84 232 ARG A C 1
ATOM 1806 O O . ARG A 1 232 ? 3.601 -16.914 -6.175 1.00 58.84 232 ARG A O 1
ATOM 1813 N N . TYR A 1 233 ? 4.955 -15.362 -5.279 1.00 52.59 233 TYR A N 1
ATOM 1814 C CA . TYR A 1 233 ? 3.978 -14.286 -5.161 1.00 52.59 233 TYR A CA 1
ATOM 1815 C C . TYR A 1 233 ? 4.506 -13.099 -5.968 1.00 52.59 233 TYR A C 1
ATOM 1817 O O . TYR A 1 233 ? 5.610 -12.645 -5.698 1.00 52.59 233 TYR A O 1
ATOM 1825 N N . ASN A 1 234 ? 3.739 -12.642 -6.962 1.00 65.56 234 ASN A N 1
ATOM 1826 C CA . ASN A 1 234 ? 4.095 -11.549 -7.875 1.00 65.56 234 ASN A CA 1
ATOM 1827 C C . ASN A 1 234 ? 5.338 -11.783 -8.783 1.00 65.56 234 ASN A C 1
ATOM 1829 O O . ASN A 1 234 ? 6.326 -11.064 -8.655 1.00 65.56 234 ASN A O 1
ATOM 1833 N N . PRO A 1 235 ? 5.302 -12.757 -9.722 1.00 58.69 235 PRO A N 1
ATOM 1834 C CA . PRO A 1 235 ? 6.417 -13.029 -10.646 1.00 58.69 235 PRO A CA 1
ATOM 1835 C C . PRO A 1 235 ? 6.805 -11.838 -11.530 1.00 58.69 235 PRO A C 1
ATOM 1837 O O . PRO A 1 235 ? 7.979 -11.659 -11.825 1.00 58.69 235 PRO A O 1
ATOM 1840 N N . ASP A 1 236 ? 5.816 -11.026 -11.913 1.00 61.50 236 ASP A N 1
ATOM 1841 C CA . ASP A 1 236 ? 5.985 -9.836 -12.756 1.00 61.50 236 ASP A CA 1
ATOM 1842 C C . ASP A 1 236 ? 6.426 -8.591 -11.955 1.00 61.50 236 ASP A C 1
ATOM 1844 O O . ASP A 1 236 ? 6.522 -7.508 -12.522 1.00 61.50 236 ASP A O 1
ATOM 1848 N N . VAL A 1 237 ? 6.638 -8.724 -10.634 1.00 67.06 237 VAL A N 1
ATOM 1849 C CA . VAL A 1 237 ? 7.032 -7.641 -9.708 1.00 67.06 237 VAL A CA 1
ATOM 1850 C C . VAL A 1 237 ? 6.136 -6.397 -9.840 1.00 67.06 237 VAL A C 1
ATOM 1852 O O . VAL A 1 237 ? 6.582 -5.259 -9.750 1.00 67.06 237 VAL A O 1
ATOM 1855 N N . LYS A 1 238 ? 4.828 -6.612 -10.022 1.00 70.81 238 LYS A N 1
ATOM 1856 C CA . LYS A 1 238 ? 3.838 -5.536 -10.101 1.00 70.81 238 LYS A CA 1
ATOM 1857 C C . LYS A 1 238 ? 3.677 -4.824 -8.758 1.00 70.81 238 LYS A C 1
ATOM 1859 O O . LYS A 1 238 ? 3.613 -5.455 -7.703 1.00 70.81 238 LYS A O 1
ATOM 1864 N N . SER A 1 239 ? 3.523 -3.516 -8.791 1.00 79.56 239 SER A N 1
ATOM 1865 C CA . SER A 1 239 ? 3.495 -2.639 -7.629 1.00 79.56 239 SER A CA 1
ATOM 1866 C C . SER A 1 239 ? 2.225 -2.871 -6.828 1.00 79.56 239 SER A C 1
ATOM 1868 O O . SER A 1 239 ? 2.290 -3.060 -5.618 1.00 79.56 239 SER A O 1
ATOM 1870 N N . LEU A 1 240 ? 1.075 -2.975 -7.502 1.00 82.06 240 LEU A N 1
ATOM 1871 C CA . LEU A 1 240 ? -0.222 -3.192 -6.857 1.00 82.06 240 LEU A CA 1
ATOM 1872 C C . LEU A 1 240 ? -0.260 -4.462 -5.978 1.00 82.06 240 LEU A C 1
ATOM 1874 O O . LEU A 1 240 ? -0.525 -4.327 -4.781 1.00 82.06 240 LEU A O 1
ATOM 1878 N N . PRO A 1 241 ? 0.066 -5.675 -6.482 1.00 82.50 241 PRO A N 1
ATOM 1879 C CA . PRO A 1 241 ? 0.136 -6.878 -5.650 1.00 82.50 241 PRO A CA 1
ATOM 1880 C C . PRO A 1 241 ? 1.146 -6.818 -4.498 1.00 82.50 241 PRO A C 1
ATOM 1882 O O . PRO A 1 241 ? 1.009 -7.592 -3.557 1.00 82.50 241 PRO A O 1
ATOM 1885 N N . ALA A 1 242 ? 2.155 -5.944 -4.553 1.00 83.00 242 ALA A N 1
ATOM 1886 C CA . ALA A 1 242 ? 3.137 -5.785 -3.480 1.00 83.00 242 ALA A CA 1
ATOM 1887 C C . ALA A 1 242 ? 2.699 -4.752 -2.425 1.00 83.00 242 ALA A C 1
ATOM 1889 O O . ALA A 1 242 ? 2.793 -5.006 -1.225 1.00 83.00 242 ALA A O 1
ATOM 1890 N N . ILE A 1 243 ? 2.197 -3.599 -2.867 1.00 86.44 243 ILE A N 1
ATOM 1891 C CA . ILE A 1 243 ? 1.856 -2.451 -2.020 1.00 86.44 243 ILE A CA 1
ATOM 1892 C C . ILE A 1 243 ? 0.541 -2.695 -1.283 1.00 86.44 243 ILE A C 1
ATOM 1894 O O . ILE A 1 243 ? 0.474 -2.514 -0.069 1.00 86.44 243 ILE A O 1
ATOM 1898 N N . VAL A 1 244 ? -0.503 -3.141 -1.986 1.00 88.81 244 VAL A N 1
ATOM 1899 C CA . VAL A 1 244 ? -1.858 -3.274 -1.426 1.00 88.81 244 VAL A CA 1
ATOM 1900 C C . VAL A 1 244 ? -1.883 -4.144 -0.155 1.00 88.81 244 VAL A C 1
ATOM 1902 O O . VAL A 1 244 ? -2.380 -3.662 0.867 1.00 88.81 244 VAL A O 1
ATOM 1905 N N . PRO A 1 245 ? -1.290 -5.357 -0.126 1.00 88.56 245 PRO A N 1
ATOM 1906 C CA . PRO A 1 245 ? -1.246 -6.170 1.092 1.00 88.56 245 PRO A CA 1
ATOM 1907 C C . PRO A 1 245 ? -0.411 -5.560 2.223 1.00 88.56 245 PRO A C 1
ATOM 1909 O O . PRO A 1 245 ? -0.721 -5.794 3.388 1.00 88.56 245 PRO A O 1
ATOM 1912 N N . ALA A 1 246 ? 0.634 -4.790 1.902 1.00 89.12 246 ALA A N 1
ATOM 1913 C CA . ALA A 1 246 ? 1.496 -4.145 2.893 1.00 89.12 246 ALA A CA 1
ATOM 1914 C C . ALA A 1 246 ? 0.826 -2.925 3.547 1.00 89.12 246 ALA A C 1
ATOM 1916 O O . ALA A 1 246 ? 1.042 -2.638 4.724 1.00 89.12 246 ALA A O 1
ATOM 1917 N N . VAL A 1 247 ? -0.026 -2.222 2.800 1.00 91.06 247 VAL A N 1
ATOM 1918 C CA . VAL A 1 247 ? -0.705 -1.005 3.257 1.00 91.06 247 VAL A CA 1
ATOM 1919 C C . VAL A 1 247 ? -1.860 -1.314 4.207 1.00 91.06 247 VAL A C 1
ATOM 1921 O O . VAL A 1 247 ? -2.077 -0.562 5.151 1.00 91.06 247 VAL A O 1
ATOM 1924 N N . ILE A 1 248 ? -2.572 -2.430 4.024 1.00 92.62 248 ILE A N 1
ATOM 1925 C CA . ILE A 1 248 ? -3.677 -2.830 4.915 1.00 92.62 248 ILE A CA 1
ATOM 1926 C C . ILE A 1 248 ? -3.259 -2.842 6.402 1.00 92.62 248 ILE A C 1
ATOM 1928 O O . ILE A 1 248 ? -3.877 -2.115 7.181 1.00 92.62 248 ILE A O 1
ATOM 1932 N N . PRO A 1 249 ? -2.227 -3.597 6.839 1.00 92.19 249 PRO A N 1
ATOM 1933 C CA . PRO A 1 249 ? -1.816 -3.600 8.242 1.00 92.19 249 PRO A CA 1
ATOM 1934 C C . PRO A 1 249 ? -1.321 -2.222 8.704 1.00 92.19 249 PRO A C 1
ATOM 1936 O O . PRO A 1 249 ? -1.672 -1.798 9.802 1.00 92.19 249 PRO A O 1
ATOM 1939 N N . LEU A 1 250 ? -0.604 -1.473 7.857 1.00 91.56 250 LEU A N 1
ATOM 1940 C CA . LEU A 1 250 ? -0.165 -0.108 8.173 1.00 91.56 250 LEU A CA 1
ATOM 1941 C C . LEU A 1 250 ? -1.355 0.809 8.520 1.00 91.56 250 LEU A C 1
ATOM 1943 O O . LEU A 1 250 ? -1.337 1.507 9.536 1.00 91.56 250 LEU A O 1
ATOM 1947 N N . LEU A 1 251 ? -2.415 0.771 7.708 1.00 91.31 251 LEU A N 1
ATOM 1948 C CA . LEU A 1 251 ? -3.632 1.558 7.922 1.00 91.31 251 LEU A CA 1
ATOM 1949 C C . LEU A 1 251 ? -4.412 1.106 9.161 1.00 91.31 251 LEU A C 1
ATOM 1951 O O . LEU A 1 251 ? -4.918 1.946 9.910 1.00 91.31 251 LEU A O 1
ATOM 1955 N N . LEU A 1 252 ? -4.486 -0.208 9.395 1.00 91.19 252 LEU A N 1
ATOM 1956 C CA . LEU A 1 252 ? -5.128 -0.784 10.579 1.00 91.19 252 LEU A CA 1
ATOM 1957 C C . LEU A 1 252 ? -4.386 -0.461 11.876 1.00 91.19 252 LEU A C 1
ATOM 1959 O O . LEU A 1 252 ? -5.011 -0.421 12.935 1.00 91.19 252 LEU A O 1
ATOM 1963 N N . MET A 1 253 ? -3.080 -0.210 11.810 1.00 88.81 253 MET A N 1
ATOM 1964 C CA . MET A 1 253 ? -2.315 0.245 12.962 1.00 88.81 253 MET A CA 1
ATOM 1965 C C . MET A 1 253 ? -2.503 1.735 13.202 1.00 88.81 253 MET A C 1
ATOM 1967 O O . MET A 1 253 ? -2.802 2.128 14.323 1.00 88.81 253 MET A O 1
ATOM 1971 N N . MET A 1 254 ? -2.360 2.566 12.171 1.00 84.56 254 MET A N 1
ATOM 1972 C CA . MET A 1 254 ? -2.316 4.017 12.351 1.00 84.56 254 MET A CA 1
ATOM 1973 C C . MET A 1 254 ? -3.656 4.589 12.826 1.00 84.56 254 MET A C 1
ATOM 1975 O O . MET A 1 254 ? -3.713 5.309 13.821 1.00 84.56 254 MET A O 1
ATOM 1979 N N . ILE A 1 255 ? -4.750 4.269 12.135 1.00 82.06 255 ILE A N 1
ATOM 1980 C CA . ILE A 1 255 ? -6.015 4.989 12.317 1.00 82.06 255 ILE A CA 1
ATOM 1981 C C . ILE A 1 255 ? -6.802 4.502 13.550 1.00 82.06 255 ILE A C 1
ATOM 1983 O O . ILE A 1 255 ? -7.130 5.333 14.401 1.00 82.06 255 ILE A O 1
ATOM 1987 N N . PRO A 1 256 ? -7.060 3.192 13.732 1.00 81.12 256 PRO A N 1
ATOM 1988 C CA . PRO A 1 256 ? -7.676 2.680 14.956 1.00 81.12 256 PRO A CA 1
ATOM 1989 C C . PRO A 1 256 ? -6.878 2.993 16.231 1.00 81.12 256 PRO A C 1
ATOM 1991 O O . PRO A 1 256 ? -7.487 3.349 17.240 1.00 81.12 256 PRO A O 1
ATOM 1994 N N . SER A 1 257 ? -5.539 2.912 16.197 1.00 84.50 257 SER A N 1
ATOM 1995 C CA . SER A 1 257 ? -4.696 3.253 17.356 1.00 84.50 257 SER A CA 1
ATOM 1996 C C . SER A 1 257 ? -4.806 4.734 17.714 1.00 84.50 257 SER A C 1
ATOM 1998 O O . SER A 1 257 ? -5.076 5.072 18.865 1.00 84.50 257 SER A O 1
ATOM 2000 N N . MET A 1 258 ? -4.705 5.625 16.722 1.00 87.62 258 MET A N 1
ATOM 2001 C CA . MET A 1 258 ? -4.831 7.067 16.942 1.00 87.62 258 MET A CA 1
ATOM 2002 C C . MET A 1 258 ? -6.205 7.447 17.513 1.00 87.62 258 MET A C 1
ATOM 2004 O O . MET A 1 258 ? -6.298 8.269 18.424 1.00 87.62 258 MET A O 1
ATOM 2008 N N . LEU A 1 259 ? -7.284 6.833 17.017 1.00 86.19 259 LEU A N 1
ATOM 2009 C CA . LEU A 1 259 ? -8.635 7.075 17.530 1.00 86.19 259 LEU A CA 1
ATOM 2010 C C . LEU A 1 259 ? -8.827 6.544 18.956 1.00 86.19 259 LEU A C 1
ATOM 2012 O O . LEU A 1 259 ? -9.482 7.209 19.762 1.00 86.19 259 LEU A O 1
ATOM 2016 N N . SER A 1 260 ? -8.238 5.385 19.266 1.00 86.62 260 SER A N 1
ATOM 2017 C CA . SER A 1 260 ? -8.196 4.824 20.620 1.00 86.62 260 SER A CA 1
ATOM 2018 C C . SER A 1 260 ? -7.465 5.770 21.579 1.00 86.62 260 SER A C 1
ATOM 2020 O O . SER A 1 260 ? -8.019 6.133 22.617 1.00 86.62 260 SER A O 1
ATOM 2022 N N . ALA A 1 261 ? -6.299 6.291 21.190 1.00 87.19 261 ALA A N 1
ATOM 2023 C CA . ALA A 1 261 ? -5.543 7.253 21.992 1.00 87.19 261 ALA A CA 1
ATOM 2024 C C . ALA A 1 261 ? -6.320 8.549 22.243 1.00 87.19 261 ALA A C 1
ATOM 2026 O O . ALA A 1 261 ? -6.460 8.996 23.385 1.00 87.19 261 ALA A O 1
ATOM 2027 N N . LEU A 1 262 ? -6.927 9.117 21.198 1.00 86.69 262 LEU A N 1
ATOM 2028 C CA . LEU A 1 262 ? -7.729 10.335 21.317 1.00 86.69 262 LEU A CA 1
ATOM 2029 C C . LEU A 1 262 ? -8.949 10.147 22.237 1.00 86.69 262 LEU A C 1
ATOM 2031 O O . LEU A 1 262 ? -9.385 11.088 22.901 1.00 86.69 262 LEU A O 1
ATOM 2035 N N . SER A 1 263 ? -9.510 8.935 22.297 1.00 85.00 263 SER A N 1
ATOM 2036 C CA . SER A 1 263 ? -10.606 8.598 23.215 1.00 85.00 263 SER A CA 1
ATOM 2037 C C . SER A 1 263 ? -10.202 8.721 24.687 1.00 85.00 263 SER A C 1
ATOM 2039 O O . SER A 1 263 ? -11.001 9.165 25.514 1.00 85.00 263 SER A O 1
ATOM 2041 N N . VAL A 1 264 ? -8.966 8.336 25.021 1.00 85.56 264 VAL A N 1
ATOM 2042 C CA . VAL A 1 264 ? -8.438 8.351 26.390 1.00 85.56 264 VAL A CA 1
ATOM 2043 C C . VAL A 1 264 ? -8.030 9.765 26.770 1.00 85.56 264 VAL A C 1
ATOM 2045 O O . VAL A 1 264 ? -8.411 10.245 27.838 1.00 85.56 264 VAL A O 1
ATOM 2048 N N . VAL A 1 265 ? -7.331 10.461 25.869 1.00 85.69 265 VAL A N 1
ATOM 2049 C CA . VAL A 1 265 ? -6.923 11.859 26.067 1.00 85.69 265 VAL A CA 1
ATOM 2050 C C . VAL A 1 265 ? -8.139 12.742 26.331 1.00 85.69 265 VAL A C 1
ATOM 2052 O O . VAL A 1 265 ? -8.158 13.465 27.323 1.00 85.69 265 VAL A O 1
ATOM 2055 N N . ARG A 1 266 ? -9.204 12.606 25.533 1.00 85.50 266 ARG A N 1
ATOM 2056 C CA . ARG A 1 266 ? -10.434 13.389 25.711 1.00 85.50 266 ARG A CA 1
ATOM 2057 C C . ARG A 1 266 ? -11.073 13.193 27.088 1.00 85.50 266 ARG A C 1
ATOM 2059 O O . ARG A 1 266 ? -11.553 14.154 27.678 1.00 85.50 266 ARG A O 1
ATOM 2066 N N . GLU A 1 267 ? -11.095 11.971 27.616 1.00 85.62 267 GLU A N 1
ATOM 2067 C CA . GLU A 1 267 ? -11.643 11.732 28.960 1.00 85.62 267 GLU A CA 1
ATOM 2068 C C . GLU A 1 267 ? -10.749 12.274 30.077 1.00 85.62 267 GLU A C 1
ATOM 2070 O O . GLU A 1 267 ? -11.252 12.681 31.127 1.00 85.62 267 GLU A O 1
ATOM 2075 N N . LYS A 1 268 ? -9.431 12.291 29.856 1.00 85.94 268 LYS A N 1
ATOM 2076 C CA . LYS A 1 268 ? -8.482 12.914 30.778 1.00 85.94 268 LYS A CA 1
ATOM 2077 C C . LYS A 1 268 ? -8.656 14.435 30.796 1.00 85.94 268 LYS A C 1
ATOM 2079 O O . LYS A 1 268 ? -8.679 15.016 31.874 1.00 85.94 268 LYS A O 1
ATOM 2084 N N . GLU A 1 269 ? -8.834 15.057 29.632 1.00 87.44 269 GLU A N 1
ATOM 2085 C CA . GLU A 1 269 ? -9.042 16.505 29.486 1.00 87.44 269 GLU A CA 1
ATOM 2086 C C . GLU A 1 269 ? -10.392 16.976 30.041 1.00 87.44 269 GLU A C 1
ATOM 2088 O O . GLU A 1 269 ? -10.460 18.006 30.704 1.00 87.44 269 GLU A O 1
ATOM 2093 N N . LEU A 1 270 ? -11.467 16.209 29.827 1.00 84.94 270 LEU A N 1
ATOM 2094 C CA . LEU A 1 270 ? -12.801 16.532 30.351 1.00 84.94 270 LEU A CA 1
ATOM 2095 C C . LEU A 1 270 ? -12.973 16.182 31.839 1.00 84.94 270 LEU A C 1
ATOM 2097 O O . LEU A 1 270 ? -14.044 16.405 32.401 1.00 84.94 270 LEU A O 1
ATOM 2101 N N . GLY A 1 271 ? -11.963 15.577 32.473 1.00 82.69 271 GLY A N 1
ATOM 2102 C CA . GLY A 1 271 ? -12.022 15.122 33.865 1.00 82.69 271 GLY A CA 1
ATOM 2103 C C . GLY A 1 271 ? -12.983 13.952 34.109 1.00 82.69 271 GLY A C 1
ATOM 2104 O O . GLY A 1 271 ? -13.106 13.483 35.241 1.00 82.69 271 GLY A O 1
ATOM 2105 N N . SER A 1 272 ? -13.634 13.419 33.069 1.00 83.75 272 SER A N 1
ATOM 2106 C CA . SER A 1 272 ? -14.588 12.311 33.192 1.00 83.75 272 SER A CA 1
ATOM 2107 C C . SER A 1 272 ? -13.921 11.005 33.625 1.00 83.75 272 SER A C 1
ATOM 2109 O O . SER A 1 272 ? -14.601 10.119 34.141 1.00 83.75 272 SER A O 1
ATOM 2111 N N . ILE A 1 273 ? -12.595 10.896 33.483 1.00 83.06 273 ILE A N 1
ATOM 2112 C CA . ILE A 1 273 ? -11.811 9.777 34.017 1.00 83.06 273 ILE A CA 1
ATOM 2113 C C . ILE A 1 273 ? -11.912 9.664 35.550 1.00 83.06 273 ILE A C 1
ATOM 2115 O O . ILE A 1 273 ? -11.800 8.565 36.088 1.00 83.06 273 ILE A O 1
ATOM 2119 N N . ILE A 1 274 ? -12.193 10.763 36.265 1.00 81.62 274 ILE A N 1
ATOM 2120 C CA . ILE A 1 274 ? -12.351 10.767 37.730 1.00 81.62 274 ILE A CA 1
ATOM 2121 C C . ILE A 1 274 ? -13.594 9.967 38.143 1.00 81.62 274 ILE A C 1
ATOM 2123 O O . ILE A 1 274 ? -13.560 9.256 39.148 1.00 81.62 274 ILE A O 1
ATOM 2127 N N . ASN A 1 275 ? -14.651 9.977 37.321 1.00 82.12 275 ASN A N 1
ATOM 2128 C CA . ASN A 1 275 ? -15.868 9.206 37.584 1.00 82.12 275 ASN A CA 1
ATOM 2129 C C . ASN A 1 275 ? -15.599 7.696 37.662 1.00 82.12 275 ASN A C 1
ATOM 2131 O O . ASN A 1 275 ? -16.343 6.984 38.329 1.00 82.12 275 ASN A O 1
ATOM 2135 N N . LEU A 1 276 ? -14.523 7.195 37.042 1.00 82.38 276 LEU A N 1
ATOM 2136 C CA . LEU A 1 276 ? -14.131 5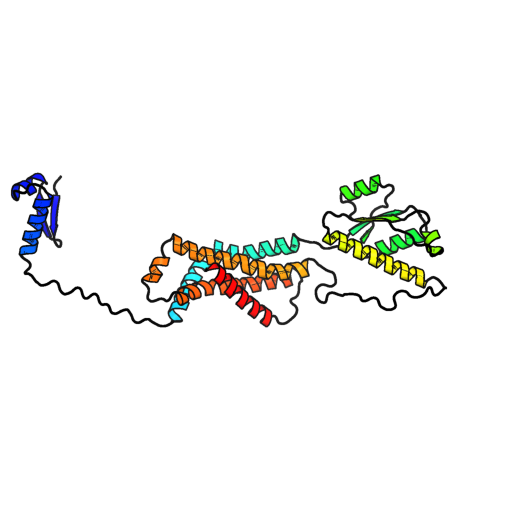.792 37.166 1.00 82.38 276 LEU A CA 1
ATOM 2137 C C . LEU A 1 276 ? -13.761 5.428 38.612 1.00 82.38 276 LEU A C 1
ATOM 2139 O O . LEU A 1 276 ? -14.138 4.356 39.078 1.00 82.38 276 LEU A O 1
ATOM 2143 N N . TYR A 1 277 ? -13.071 6.320 39.330 1.00 80.12 277 TYR A N 1
ATOM 2144 C CA . TYR A 1 277 ? -12.566 6.063 40.686 1.00 80.12 277 TYR A CA 1
ATOM 2145 C C . TYR A 1 277 ? -13.673 5.963 41.739 1.00 80.12 277 TYR A C 1
ATOM 2147 O O . TYR A 1 277 ? -13.462 5.357 42.786 1.00 80.12 277 TYR A O 1
ATOM 2155 N N . VAL A 1 278 ? -14.843 6.535 41.454 1.00 83.38 278 VAL A N 1
ATOM 2156 C CA . VAL A 1 278 ? -16.024 6.499 42.329 1.00 83.38 278 VAL A CA 1
ATOM 2157 C C . VAL A 1 278 ? -17.057 5.451 41.900 1.00 83.38 278 VAL A C 1
ATOM 2159 O O . VAL A 1 278 ? -18.032 5.221 42.610 1.00 83.38 278 VAL A O 1
ATOM 2162 N N . THR A 1 279 ? -16.849 4.774 40.765 1.00 83.12 279 THR A N 1
ATOM 2163 C CA . THR A 1 279 ? -17.691 3.650 40.322 1.00 83.12 279 THR A CA 1
ATOM 2164 C C . THR A 1 279 ? -17.116 2.302 40.760 1.00 83.12 279 THR A C 1
ATOM 2166 O O . THR A 1 279 ? -15.897 2.145 40.799 1.00 83.12 279 THR A O 1
ATOM 2169 N N . PRO A 1 280 ? -17.953 1.278 41.019 1.00 82.69 280 PRO A N 1
ATOM 2170 C CA . PRO A 1 280 ? -17.494 -0.065 41.375 1.00 82.69 280 PRO A CA 1
ATOM 2171 C C . PRO A 1 280 ? -16.981 -0.841 40.143 1.00 82.69 280 PRO A C 1
ATOM 2173 O O . PRO A 1 280 ? -17.340 -2.000 39.954 1.00 82.69 280 PRO A O 1
ATOM 2176 N N . THR A 1 281 ? -16.195 -0.209 39.270 1.00 84.25 281 THR A N 1
ATOM 2177 C CA . THR A 1 281 ? -15.700 -0.768 38.001 1.00 84.25 281 THR A CA 1
ATOM 2178 C C . THR A 1 281 ? -14.190 -0.973 38.082 1.00 84.25 281 THR A C 1
ATOM 2180 O O . THR A 1 281 ? -13.461 -0.120 38.587 1.00 84.25 281 THR A O 1
ATOM 2183 N N . THR A 1 282 ? -13.686 -2.094 37.564 1.00 86.38 282 THR A N 1
ATOM 2184 C CA . THR A 1 282 ? -12.235 -2.334 37.515 1.00 86.38 282 THR A CA 1
ATOM 2185 C C . THR A 1 282 ? -11.577 -1.618 36.326 1.00 86.38 282 THR A C 1
ATOM 2187 O O . THR A 1 282 ? -12.212 -1.351 35.305 1.00 86.38 282 THR A O 1
ATOM 2190 N N . ARG A 1 283 ? -10.266 -1.335 36.413 1.00 87.50 283 ARG A N 1
ATOM 2191 C CA . ARG A 1 283 ? -9.513 -0.708 35.305 1.00 87.50 283 ARG A CA 1
ATOM 2192 C C . ARG A 1 283 ? -9.575 -1.541 34.018 1.00 87.50 283 ARG A C 1
ATOM 2194 O O . ARG A 1 283 ? -9.679 -0.972 32.938 1.00 87.50 283 ARG A O 1
ATOM 2201 N N . SER A 1 284 ? -9.548 -2.873 34.125 1.00 87.62 284 SER A N 1
ATOM 2202 C CA . SER A 1 284 ? -9.624 -3.773 32.969 1.00 87.62 284 SER A CA 1
ATOM 2203 C C . SER A 1 284 ? -11.012 -3.793 32.328 1.00 87.62 284 SER A C 1
ATOM 2205 O O . SER A 1 284 ? -11.099 -3.788 31.107 1.00 87.62 284 SER A O 1
ATOM 2207 N N . GLU A 1 285 ? -12.096 -3.755 33.111 1.00 90.12 285 GLU A N 1
ATOM 2208 C CA . GLU A 1 285 ? -13.463 -3.632 32.576 1.00 90.12 285 GLU A CA 1
ATOM 2209 C C . GLU A 1 285 ? -13.654 -2.340 31.786 1.00 90.12 285 GLU A C 1
ATOM 2211 O O . GLU A 1 285 ? -14.260 -2.351 30.717 1.00 90.12 285 GLU A O 1
ATOM 2216 N N . PHE A 1 286 ? -13.125 -1.238 32.315 1.00 88.94 286 PHE A N 1
ATOM 2217 C CA . PHE A 1 286 ? -13.183 0.065 31.671 1.00 88.94 286 PHE A CA 1
ATOM 2218 C C . PHE A 1 286 ? -12.366 0.096 30.371 1.00 88.94 286 PHE A C 1
ATOM 2220 O O . PHE A 1 286 ? -12.905 0.459 29.326 1.00 88.94 286 PHE A O 1
ATOM 2227 N N . LEU A 1 287 ? -11.101 -0.344 30.413 1.00 89.69 287 LEU A N 1
ATOM 2228 C CA . LEU A 1 287 ? -10.221 -0.353 29.240 1.00 89.69 287 LEU A CA 1
ATOM 2229 C C . LEU A 1 287 ? -10.742 -1.289 28.143 1.00 89.69 287 LEU A C 1
ATOM 2231 O O . LEU A 1 287 ? -10.890 -0.861 27.002 1.00 89.69 287 LEU A O 1
ATOM 2235 N N . LEU A 1 288 ? -11.094 -2.536 28.482 1.00 91.38 288 LEU A N 1
ATOM 2236 C CA . LEU A 1 288 ? -11.637 -3.496 27.512 1.00 91.38 288 LEU A CA 1
ATOM 2237 C C . LEU A 1 288 ? -13.004 -3.052 26.980 1.00 91.38 288 LEU A C 1
ATOM 2239 O O . LEU A 1 288 ? -13.283 -3.200 25.791 1.00 91.38 288 LEU A O 1
ATOM 2243 N N . GLY A 1 289 ? -13.849 -2.478 27.843 1.00 91.19 289 GLY A N 1
ATOM 2244 C CA . GLY A 1 289 ? -15.136 -1.915 27.446 1.00 91.19 289 GLY A CA 1
ATOM 2245 C C . GLY A 1 289 ? -14.972 -0.827 26.389 1.00 91.19 289 GLY A C 1
ATOM 2246 O O . GLY A 1 289 ? -15.659 -0.866 25.369 1.00 91.19 289 GLY A O 1
ATOM 2247 N N . LYS A 1 290 ? -14.012 0.084 26.582 1.00 90.81 290 LYS A N 1
ATOM 2248 C CA . LYS A 1 290 ? -13.659 1.107 25.592 1.00 90.81 290 LYS A CA 1
ATOM 2249 C C . LYS A 1 290 ? -13.046 0.539 24.324 1.00 90.81 290 LYS A C 1
ATOM 2251 O O . LYS A 1 290 ? -13.329 1.035 23.245 1.00 90.81 290 LYS A O 1
ATOM 2256 N N . GLN A 1 291 ? -12.225 -0.496 24.436 1.00 92.88 291 GLN A N 1
ATOM 2257 C CA . GLN A 1 291 ? -11.516 -1.066 23.296 1.00 92.88 291 GLN A CA 1
ATOM 2258 C C . GLN A 1 291 ? -12.454 -1.776 22.307 1.00 92.88 291 GLN A C 1
ATOM 2260 O O . GLN A 1 291 ? -12.251 -1.700 21.095 1.00 92.88 291 GLN A O 1
ATOM 2265 N N . LEU A 1 292 ? -13.494 -2.455 22.803 1.00 93.38 292 LEU A N 1
ATOM 2266 C CA . LEU A 1 292 ? -14.380 -3.296 21.988 1.00 93.38 292 LEU A CA 1
ATOM 2267 C C . LEU A 1 292 ? -15.023 -2.579 20.782 1.00 93.38 292 LEU A C 1
ATOM 2269 O O . LEU A 1 292 ? -14.964 -3.132 19.681 1.00 93.38 292 LEU A O 1
ATOM 2273 N N . PRO A 1 293 ? -15.601 -1.368 20.912 1.00 92.12 293 PRO A N 1
ATOM 2274 C CA . PRO A 1 293 ? -16.137 -0.632 19.767 1.00 92.12 293 PRO A CA 1
ATOM 2275 C C . PRO A 1 293 ? -15.078 -0.283 18.718 1.00 92.12 293 PRO A C 1
ATOM 2277 O O . PRO A 1 293 ? -15.361 -0.361 17.524 1.00 92.12 293 PRO A O 1
ATOM 2280 N N . TYR A 1 294 ? -13.853 0.042 19.140 1.00 91.38 294 TYR A N 1
ATOM 2281 C CA . TYR A 1 294 ? -12.744 0.307 18.220 1.00 91.38 294 TYR A CA 1
ATOM 2282 C C . TYR A 1 294 ? -12.261 -0.960 17.518 1.00 91.38 294 TYR A C 1
ATOM 2284 O O . TYR A 1 294 ? -11.940 -0.902 16.334 1.00 91.38 294 TYR A O 1
ATOM 2292 N N . ILE A 1 295 ? -12.268 -2.111 18.198 1.00 93.81 295 ILE A N 1
ATOM 2293 C CA . ILE A 1 295 ? -11.978 -3.406 17.565 1.00 93.81 295 ILE A CA 1
ATOM 2294 C C . ILE A 1 295 ? -13.028 -3.721 16.497 1.00 93.81 295 ILE A C 1
ATOM 2296 O O . ILE A 1 295 ? -12.675 -4.080 15.375 1.00 93.81 295 ILE A O 1
ATOM 2300 N N . ALA A 1 296 ? -14.314 -3.547 16.816 1.00 92.75 296 ALA A N 1
ATOM 2301 C CA . ALA A 1 296 ? -15.400 -3.773 15.866 1.00 92.75 296 ALA A CA 1
ATOM 2302 C C . ALA A 1 296 ? -15.294 -2.841 14.649 1.00 92.75 296 ALA A C 1
ATOM 2304 O O . ALA A 1 296 ? -15.423 -3.292 13.510 1.00 92.75 296 ALA A O 1
ATOM 2305 N N . LEU A 1 297 ? -14.993 -1.560 14.878 1.00 91.44 297 LEU A N 1
ATOM 2306 C CA . LEU A 1 297 ? -14.745 -0.604 13.803 1.00 91.44 297 LEU A CA 1
ATOM 2307 C C . LEU A 1 297 ? -13.508 -0.987 12.975 1.00 91.44 297 LEU A C 1
ATOM 2309 O O . LEU A 1 297 ? -13.551 -0.918 11.750 1.00 91.44 297 LEU A O 1
ATOM 2313 N N . GLY A 1 298 ? -12.424 -1.418 13.622 1.00 92.69 298 GLY A N 1
ATOM 2314 C CA . GLY A 1 298 ? -11.202 -1.862 12.956 1.00 92.69 298 GLY A CA 1
ATOM 2315 C C . GLY A 1 298 ? -11.430 -3.089 12.076 1.00 92.69 298 GLY A C 1
ATOM 2316 O O . GLY A 1 298 ? -10.903 -3.146 10.970 1.00 92.69 298 GLY A O 1
ATOM 2317 N N . LEU A 1 299 ? -12.259 -4.041 12.517 1.00 94.81 299 LEU A N 1
ATOM 2318 C CA . LEU A 1 299 ? -12.641 -5.208 11.716 1.00 94.81 299 LEU A CA 1
ATOM 2319 C C . LEU A 1 299 ? -13.500 -4.816 10.519 1.00 94.81 299 LEU A C 1
ATOM 2321 O O . LEU A 1 299 ? -13.264 -5.300 9.415 1.00 94.81 299 LEU A O 1
ATOM 2325 N N . LEU A 1 300 ? -14.476 -3.927 10.720 1.00 93.88 300 LEU A N 1
ATOM 2326 C CA . LEU A 1 300 ? -15.278 -3.395 9.620 1.00 93.88 300 LEU A CA 1
ATOM 2327 C C . LEU A 1 300 ? -14.382 -2.704 8.589 1.00 93.88 300 LEU A C 1
ATOM 2329 O O . LEU A 1 300 ? -14.544 -2.915 7.389 1.00 93.88 300 LEU A O 1
ATOM 2333 N N . ASN A 1 301 ? -13.390 -1.951 9.061 1.00 93.75 301 ASN A N 1
ATOM 2334 C CA . ASN A 1 301 ? -12.402 -1.333 8.199 1.00 93.75 301 ASN A CA 1
ATOM 2335 C C . ASN A 1 301 ? -11.518 -2.364 7.479 1.00 93.75 301 ASN A C 1
ATOM 2337 O O . ASN A 1 301 ? -11.304 -2.260 6.280 1.00 93.75 301 ASN A O 1
ATOM 2341 N N . PHE A 1 302 ? -11.052 -3.405 8.169 1.00 95.06 302 PHE A N 1
ATOM 2342 C CA . PHE A 1 302 ? -10.311 -4.506 7.551 1.00 95.06 302 PHE A CA 1
ATOM 2343 C C . PHE A 1 302 ? -11.111 -5.158 6.415 1.00 95.06 302 PHE A C 1
ATOM 2345 O O . PHE A 1 302 ? -10.585 -5.310 5.314 1.00 95.06 302 PHE A O 1
ATOM 2352 N N . PHE A 1 303 ? -12.391 -5.475 6.635 1.00 95.25 303 PHE A N 1
ATOM 2353 C CA . PHE A 1 303 ? -13.246 -6.029 5.583 1.00 95.25 303 PHE A CA 1
ATOM 2354 C C . PHE A 1 303 ? -13.426 -5.063 4.411 1.00 95.25 303 PHE A C 1
ATOM 2356 O O . PHE A 1 303 ? -13.411 -5.498 3.261 1.00 95.25 303 PHE A O 1
ATOM 2363 N N . LEU A 1 304 ? -13.545 -3.763 4.689 1.00 95.06 304 LEU A N 1
ATOM 2364 C CA . LEU A 1 304 ? -13.630 -2.724 3.667 1.00 95.06 304 LEU A CA 1
ATOM 2365 C C . LEU A 1 304 ? -12.352 -2.657 2.815 1.00 95.06 304 LEU A C 1
ATOM 2367 O O . LEU A 1 304 ? -12.441 -2.682 1.588 1.00 95.06 304 LEU A O 1
ATOM 2371 N N . LEU A 1 305 ? -11.172 -2.638 3.441 1.00 94.25 305 LEU A N 1
ATOM 2372 C CA . LEU A 1 305 ? -9.880 -2.600 2.745 1.00 94.25 305 LEU A CA 1
ATOM 2373 C C . LEU A 1 305 ? -9.606 -3.900 1.971 1.00 94.25 305 LEU A C 1
ATOM 2375 O O . LEU A 1 305 ? -9.115 -3.855 0.844 1.00 94.25 305 LEU A O 1
ATOM 2379 N N . CYS A 1 306 ? -9.986 -5.059 2.518 1.00 94.38 306 CYS A N 1
ATOM 2380 C CA . CYS A 1 306 ? -9.955 -6.332 1.795 1.00 94.38 306 CYS A CA 1
ATOM 2381 C C . CYS A 1 306 ? -10.906 -6.324 0.589 1.00 94.38 306 CYS A C 1
ATOM 2383 O O . CYS A 1 306 ? -10.533 -6.777 -0.493 1.00 94.38 306 CYS A O 1
ATOM 2385 N N . GLY A 1 307 ? -12.118 -5.786 0.741 1.00 94.50 307 GLY A N 1
ATOM 2386 C CA . GLY A 1 307 ? -13.046 -5.598 -0.372 1.00 94.50 307 GLY A CA 1
ATOM 2387 C C . GLY A 1 307 ? -12.433 -4.722 -1.464 1.00 94.50 307 GLY A C 1
ATOM 2388 O O . GLY A 1 307 ? -12.420 -5.108 -2.631 1.00 94.50 307 GLY A O 1
ATOM 2389 N N . LEU A 1 308 ? -11.837 -3.591 -1.081 1.00 94.12 308 LEU A N 1
ATOM 2390 C CA . LEU A 1 308 ? -11.157 -2.675 -1.996 1.00 94.12 308 LEU A CA 1
ATOM 2391 C C . LEU A 1 308 ? -9.987 -3.355 -2.731 1.00 94.12 308 LEU A C 1
ATOM 2393 O O . LEU A 1 308 ? -9.866 -3.221 -3.947 1.00 94.12 308 LEU A O 1
ATOM 2397 N N . SER A 1 309 ? -9.174 -4.142 -2.017 1.00 93.31 309 SER A N 1
ATOM 2398 C CA . SER A 1 309 ? -8.071 -4.932 -2.588 1.00 93.31 309 SER A CA 1
ATOM 2399 C C . SER A 1 309 ? -8.526 -5.806 -3.757 1.00 93.31 309 SER A C 1
ATOM 2401 O O . SER A 1 309 ? -7.859 -5.856 -4.787 1.00 93.31 309 SER A O 1
ATOM 2403 N N . VAL A 1 310 ? -9.668 -6.481 -3.619 1.00 92.62 310 VAL A N 1
ATOM 2404 C CA . VAL A 1 310 ? -10.158 -7.418 -4.639 1.00 92.62 310 VAL A CA 1
ATOM 2405 C C . VAL A 1 310 ? -10.939 -6.700 -5.733 1.00 92.62 310 VAL A C 1
ATOM 2407 O O . VAL A 1 310 ? -10.653 -6.902 -6.908 1.00 92.62 310 VAL A O 1
ATOM 2410 N N . PHE A 1 311 ? -11.919 -5.871 -5.363 1.00 93.44 311 PHE A N 1
ATOM 2411 C CA . PHE A 1 311 ? -12.864 -5.289 -6.320 1.00 93.44 311 PHE A CA 1
ATOM 2412 C C . PHE A 1 311 ? -12.312 -4.075 -7.067 1.00 93.44 311 PHE A C 1
ATOM 2414 O O . PHE A 1 311 ? -12.699 -3.858 -8.210 1.00 93.44 311 PHE A O 1
ATOM 2421 N N . VAL A 1 312 ? -11.430 -3.287 -6.444 1.00 91.44 312 VAL A N 1
ATOM 2422 C CA . VAL A 1 312 ? -10.872 -2.073 -7.062 1.00 91.44 312 VAL A CA 1
ATOM 2423 C C . VAL A 1 312 ? -9.478 -2.324 -7.614 1.00 91.44 312 VAL A C 1
ATOM 2425 O O . VAL A 1 312 ? -9.213 -1.972 -8.757 1.00 91.44 312 VAL A O 1
ATOM 2428 N N . PHE A 1 313 ? -8.596 -2.954 -6.837 1.00 88.00 313 PHE A N 1
ATOM 2429 C CA . PHE A 1 313 ? -7.206 -3.165 -7.259 1.00 88.00 313 PHE A CA 1
ATOM 2430 C C . PHE A 1 313 ? -6.964 -4.491 -7.987 1.00 88.00 313 PHE A C 1
ATOM 2432 O O . PHE A 1 313 ? -5.872 -4.707 -8.509 1.00 88.00 313 PHE A O 1
ATOM 2439 N N . GLY A 1 314 ? -7.946 -5.398 -8.013 1.00 88.00 314 GLY A N 1
ATOM 2440 C CA . GLY A 1 314 ? -7.801 -6.697 -8.669 1.00 88.00 314 GLY A CA 1
ATOM 2441 C C . GLY A 1 314 ? -6.738 -7.595 -8.028 1.00 88.00 314 GLY A C 1
ATOM 2442 O O . GLY A 1 314 ? -6.200 -8.473 -8.700 1.00 88.00 314 GLY A O 1
ATOM 2443 N N . VAL A 1 315 ? -6.410 -7.386 -6.747 1.00 87.69 315 VAL A N 1
ATOM 2444 C CA . VAL A 1 315 ? -5.422 -8.174 -5.997 1.00 87.69 315 VAL A CA 1
ATOM 2445 C C . VAL A 1 315 ? -6.159 -9.228 -5.161 1.00 87.69 315 VAL A C 1
ATOM 2447 O O . VAL A 1 315 ? -6.674 -8.911 -4.081 1.00 87.69 315 VAL A O 1
ATOM 2450 N N . PRO A 1 316 ? -6.244 -10.491 -5.629 1.00 86.75 316 PRO A N 1
ATOM 2451 C CA . PRO A 1 316 ? -6.934 -11.545 -4.901 1.00 86.75 316 PRO A CA 1
ATOM 2452 C C . PRO A 1 316 ? -6.134 -11.995 -3.674 1.00 86.75 316 PRO A C 1
ATOM 2454 O O . PRO A 1 316 ? -4.913 -12.173 -3.722 1.00 86.75 316 PRO A O 1
ATOM 2457 N N . HIS A 1 317 ? -6.845 -12.271 -2.583 1.00 86.12 317 HIS A N 1
ATOM 2458 C CA . HIS A 1 317 ? -6.264 -12.904 -1.404 1.00 86.12 317 HIS A CA 1
ATOM 2459 C C . HIS A 1 317 ? -5.944 -14.371 -1.707 1.00 86.12 317 HIS A C 1
ATOM 2461 O O . HIS A 1 317 ? -6.806 -15.123 -2.163 1.00 86.12 317 HIS A O 1
ATOM 2467 N N . LYS A 1 318 ? -4.711 -14.796 -1.430 1.00 83.50 318 LYS A N 1
ATOM 2468 C CA . LYS A 1 318 ? -4.300 -16.202 -1.540 1.00 83.50 318 LYS A CA 1
ATOM 2469 C C . LYS A 1 318 ? -4.243 -16.831 -0.147 1.00 83.50 318 LYS A C 1
ATOM 2471 O O . LYS A 1 318 ? -3.638 -16.259 0.753 1.00 83.50 318 LYS A O 1
ATOM 2476 N N . GLY A 1 319 ? -4.834 -18.017 0.012 1.00 87.00 319 GLY A N 1
ATOM 2477 C CA . GLY A 1 319 ? -4.846 -18.773 1.270 1.00 87.00 319 GLY A CA 1
ATOM 2478 C C . GLY 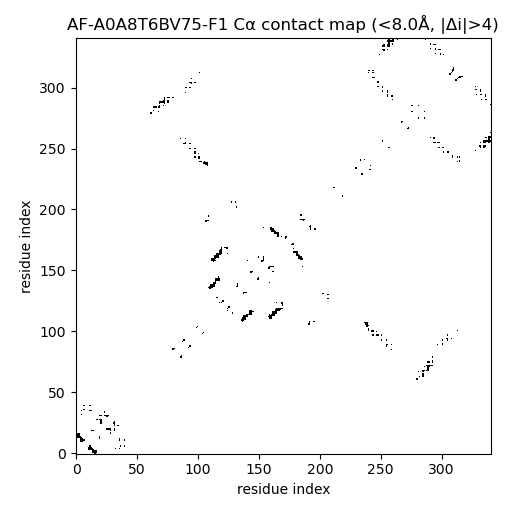A 1 319 ? -6.175 -18.701 2.029 1.00 87.00 319 GLY A C 1
ATOM 2479 O O . GLY A 1 319 ? -7.226 -18.435 1.453 1.00 87.00 319 GLY A O 1
ATOM 2480 N N . SER A 1 320 ? -6.130 -18.984 3.333 1.00 93.12 320 SER A N 1
ATOM 2481 C CA . SER A 1 320 ? -7.317 -19.024 4.196 1.00 93.12 320 SER A CA 1
ATOM 2482 C C . SER A 1 320 ? -7.727 -17.622 4.647 1.00 93.12 320 SER A C 1
ATOM 2484 O O . SER A 1 320 ? -7.043 -16.988 5.455 1.00 93.12 320 SER A O 1
ATOM 2486 N N . PHE A 1 321 ? -8.889 -17.159 4.178 1.00 92.69 321 PHE A N 1
ATOM 2487 C CA . PHE A 1 321 ? -9.462 -15.879 4.602 1.00 92.69 321 PHE A CA 1
ATOM 2488 C C . PHE A 1 321 ? -9.814 -15.856 6.100 1.00 92.69 321 PHE A C 1
ATOM 2490 O O . PHE A 1 321 ? -9.686 -14.823 6.757 1.00 92.69 321 PHE A O 1
ATOM 2497 N N . LEU A 1 322 ? -10.194 -17.005 6.670 1.00 94.00 322 LEU A N 1
ATOM 2498 C CA . LEU A 1 322 ? -10.467 -17.128 8.104 1.00 94.00 322 LEU A CA 1
ATOM 2499 C C . LEU A 1 322 ? -9.199 -16.896 8.935 1.00 94.00 322 LEU A C 1
ATOM 2501 O O . LEU A 1 322 ? -9.234 -16.165 9.921 1.00 94.00 322 LEU A O 1
ATOM 2505 N N . THR A 1 323 ? -8.071 -17.472 8.510 1.00 94.75 323 THR A N 1
ATOM 2506 C CA . THR A 1 323 ? -6.776 -17.276 9.177 1.00 94.75 323 THR A CA 1
ATOM 2507 C C . THR A 1 323 ? -6.341 -15.815 9.093 1.00 94.75 323 THR A C 1
ATOM 2509 O O . THR A 1 323 ? -5.890 -15.259 10.091 1.00 94.75 323 THR A O 1
ATOM 2512 N N . LEU A 1 324 ? -6.544 -15.172 7.938 1.00 93.81 324 LEU A N 1
ATOM 2513 C CA . LEU A 1 324 ? -6.284 -13.742 7.766 1.00 93.81 324 LEU A CA 1
ATOM 2514 C C . LEU A 1 324 ? -7.160 -12.889 8.697 1.00 93.81 324 LEU A C 1
ATOM 2516 O O . LEU A 1 324 ? -6.653 -11.986 9.351 1.00 93.81 324 LEU A O 1
ATOM 2520 N N . THR A 1 325 ? -8.451 -13.206 8.804 1.00 95.50 325 THR A N 1
ATOM 2521 C CA . THR A 1 325 ? -9.395 -12.491 9.679 1.00 95.50 325 THR A CA 1
ATOM 2522 C C . THR A 1 325 ? -9.025 -12.652 11.155 1.00 95.50 325 THR A C 1
ATOM 2524 O O . THR A 1 325 ? -9.070 -11.684 11.909 1.00 95.50 325 THR A O 1
ATOM 2527 N N . LEU A 1 326 ? -8.609 -13.851 11.578 1.00 96.56 326 LEU A N 1
ATOM 2528 C CA . LEU A 1 326 ? -8.150 -14.095 12.948 1.00 96.56 326 LEU A CA 1
ATOM 2529 C C . LEU A 1 326 ? -6.846 -13.341 13.251 1.00 96.56 326 LEU A C 1
ATOM 2531 O O . LEU A 1 326 ? -6.716 -12.738 14.315 1.00 96.56 326 LEU A O 1
ATOM 2535 N N . ALA A 1 327 ? -5.900 -13.332 12.309 1.00 95.50 327 ALA A N 1
ATOM 2536 C CA . ALA A 1 327 ? -4.670 -12.557 12.434 1.00 95.50 327 ALA A CA 1
ATOM 2537 C C . ALA A 1 327 ? -4.961 -11.050 12.502 1.00 95.50 327 ALA A C 1
ATOM 2539 O O . ALA A 1 327 ? -4.411 -10.362 13.358 1.00 95.50 327 ALA A O 1
ATOM 2540 N N . ALA A 1 328 ? -5.874 -10.549 11.664 1.00 94.62 328 ALA A N 1
ATOM 2541 C CA . ALA A 1 328 ? -6.318 -9.160 11.687 1.00 94.62 328 ALA A CA 1
ATOM 2542 C C . ALA A 1 328 ? -7.007 -8.804 13.012 1.00 94.62 328 ALA A C 1
ATOM 2544 O O . ALA A 1 328 ? -6.727 -7.750 13.573 1.00 94.62 328 ALA A O 1
ATOM 2545 N N . LEU A 1 329 ? -7.845 -9.690 13.562 1.00 95.56 329 LEU A N 1
ATOM 2546 C CA . LEU A 1 329 ? -8.463 -9.504 14.876 1.00 95.56 329 LEU A CA 1
ATOM 2547 C C . LEU A 1 329 ? -7.403 -9.334 15.972 1.00 95.56 329 LEU A C 1
ATOM 2549 O O . LEU A 1 329 ? -7.460 -8.365 16.728 1.00 95.56 329 LEU A O 1
ATOM 2553 N N . LEU A 1 330 ? -6.424 -10.242 16.040 1.00 95.94 330 LEU A N 1
ATOM 2554 C CA . LEU A 1 330 ? -5.322 -10.152 17.005 1.00 95.94 330 LEU A CA 1
ATOM 2555 C C . LEU A 1 330 ? -4.510 -8.868 16.808 1.00 95.94 330 LEU A C 1
ATOM 2557 O O . LEU A 1 330 ? -4.202 -8.174 17.776 1.00 95.94 330 LEU A O 1
ATOM 2561 N N . TYR A 1 331 ? -4.219 -8.522 15.556 1.00 94.69 331 TYR A N 1
ATOM 2562 C CA . TYR A 1 331 ? -3.501 -7.305 15.203 1.00 94.69 331 TYR A CA 1
ATOM 2563 C C . TYR A 1 331 ? -4.238 -6.043 15.666 1.00 94.69 331 TYR A C 1
ATOM 2565 O O . TYR A 1 331 ? -3.637 -5.174 16.289 1.00 94.69 331 TYR A O 1
ATOM 2573 N N . ILE A 1 332 ? -5.551 -5.962 15.435 1.00 94.44 332 ILE A N 1
ATOM 2574 C CA . ILE A 1 332 ? -6.392 -4.828 15.839 1.00 94.44 332 ILE A CA 1
ATOM 2575 C C . ILE A 1 332 ? -6.491 -4.728 17.366 1.00 94.44 332 ILE A C 1
ATOM 2577 O O . ILE A 1 332 ? -6.444 -3.620 17.902 1.00 94.44 332 ILE A O 1
ATOM 2581 N N . ILE A 1 333 ? -6.596 -5.853 18.083 1.00 93.62 333 ILE A N 1
ATOM 2582 C CA . ILE A 1 333 ? -6.567 -5.866 19.555 1.00 93.62 333 ILE A CA 1
ATOM 2583 C C . ILE A 1 333 ? -5.249 -5.262 20.057 1.00 93.62 333 ILE A C 1
ATOM 2585 O O . ILE A 1 333 ? -5.261 -4.384 20.915 1.00 93.62 333 ILE A O 1
ATOM 2589 N N . ILE A 1 334 ? -4.110 -5.665 19.493 1.00 92.94 334 ILE A N 1
ATOM 2590 C CA . ILE A 1 334 ? -2.805 -5.125 19.896 1.00 92.94 334 ILE A CA 1
ATOM 2591 C C . ILE A 1 334 ? -2.686 -3.642 19.516 1.00 92.94 334 ILE A C 1
ATOM 2593 O O . ILE A 1 334 ? -2.284 -2.831 20.345 1.00 92.94 334 ILE A O 1
ATOM 2597 N N . ALA A 1 335 ? -3.081 -3.262 18.299 1.00 91.44 335 ALA A N 1
ATOM 2598 C CA . ALA A 1 335 ? -2.998 -1.885 17.813 1.00 91.44 335 ALA A CA 1
ATOM 2599 C C . ALA A 1 335 ? -3.850 -0.913 18.641 1.00 91.44 335 ALA A C 1
ATOM 2601 O O . ALA A 1 335 ? -3.374 0.140 19.055 1.00 91.44 335 ALA A O 1
ATOM 2602 N N . THR A 1 336 ? -5.101 -1.276 18.929 1.00 91.62 336 THR A N 1
ATOM 2603 C CA . THR A 1 336 ? -5.982 -0.462 19.781 1.00 91.62 336 THR A CA 1
ATOM 2604 C C . THR A 1 336 ? -5.502 -0.429 21.228 1.00 91.62 336 THR A C 1
ATOM 2606 O O . THR A 1 336 ? -5.621 0.615 21.862 1.00 91.62 336 THR A O 1
ATOM 2609 N N . GLY A 1 337 ? -4.921 -1.529 21.722 1.00 89.56 337 GLY A N 1
ATOM 2610 C CA . GLY A 1 337 ? -4.289 -1.602 23.037 1.00 89.56 337 GLY A CA 1
ATOM 2611 C C . GLY A 1 337 ? -3.072 -0.685 23.159 1.00 89.56 337 GLY A C 1
ATOM 2612 O O . GLY A 1 337 ? -2.953 0.011 24.159 1.00 89.56 337 GLY A O 1
ATOM 2613 N N . MET A 1 338 ? -2.224 -0.608 22.125 1.00 87.75 338 MET A N 1
ATOM 2614 C CA . MET A 1 338 ? -1.122 0.363 22.068 1.00 87.75 338 MET A CA 1
ATOM 2615 C C . MET A 1 338 ? -1.625 1.803 22.129 1.00 87.75 338 MET A C 1
ATOM 2617 O O . MET A 1 338 ? -0.998 2.625 22.779 1.00 87.75 338 MET A O 1
ATOM 2621 N N . GLY A 1 339 ? -2.763 2.105 21.501 1.00 85.06 339 GLY A N 1
ATOM 2622 C CA . GLY A 1 339 ? -3.376 3.428 21.610 1.00 85.06 339 GLY A CA 1
ATOM 2623 C C . GLY A 1 339 ? -3.901 3.760 23.014 1.00 85.06 339 GLY A C 1
ATOM 2624 O O . GLY A 1 339 ? -4.081 4.929 23.321 1.00 85.06 339 GLY A O 1
ATOM 2625 N N . LEU A 1 340 ? -4.163 2.764 23.869 1.00 84.94 340 LEU A N 1
ATOM 2626 C CA . LEU A 1 340 ? -4.631 2.982 25.246 1.00 84.94 340 LEU A CA 1
ATOM 2627 C C . LEU A 1 340 ? -3.490 3.178 26.262 1.00 84.94 340 LEU A C 1
ATOM 2629 O O . LEU A 1 340 ? -3.784 3.580 27.391 1.00 84.94 340 LEU A O 1
ATOM 2633 N N . LEU A 1 341 ? -2.246 2.836 25.896 1.00 78.50 341 LEU A N 1
ATOM 2634 C CA . LEU A 1 341 ? -1.046 2.985 26.734 1.00 78.50 341 LEU A CA 1
ATOM 2635 C C . LEU A 1 341 ? -0.582 4.444 26.794 1.00 78.50 341 LEU A C 1
ATOM 2637 O O . LEU A 1 341 ? -0.223 4.878 27.911 1.00 78.50 341 LEU A O 1
#

Solvent-accessible surface area (backbone atoms only — not comparable to full-atom values): 19592 Å² total; per-residue (Å²): 124,71,52,69,46,69,56,99,92,40,79,76,48,74,39,37,64,67,59,49,12,61,77,62,73,37,97,38,58,65,55,26,48,52,52,55,48,50,59,64,47,69,72,53,72,91,65,74,72,74,77,80,72,74,72,75,69,68,70,74,86,72,69,95,49,69,71,58,19,50,51,43,20,52,50,46,38,52,53,47,72,71,32,61,64,62,52,42,50,53,46,55,45,45,50,52,51,47,50,47,52,49,70,70,54,72,69,60,85,62,64,39,29,27,31,41,32,67,59,44,79,35,74,55,50,50,52,51,51,51,60,51,47,72,36,88,45,35,38,75,47,81,67,42,90,46,71,71,54,47,54,50,34,43,75,72,61,69,26,49,33,42,37,37,44,46,68,54,48,48,61,36,53,77,70,71,43,91,80,78,70,48,73,50,61,54,63,93,44,60,72,49,31,54,51,52,50,52,52,54,52,53,51,53,54,53,49,51,51,55,57,52,69,75,44,95,61,89,72,78,79,89,62,93,73,78,87,77,87,72,52,94,72,62,69,83,63,46,34,54,74,55,48,49,72,58,46,53,60,54,47,52,38,54,46,44,10,52,53,38,28,52,57,52,52,51,30,59,75,70,50,58,55,57,59,49,80,79,42,103,62,53,71,63,39,53,52,52,11,52,44,49,44,50,39,54,51,43,50,54,38,49,54,50,53,53,47,41,34,38,76,72,68,66,41,74,86,83,79,62,66,67,60,52,50,53,52,48,50,54,49,34,51,51,28,35,49,62,23,69,110

Nearest PDB structures (foldseek):
  5yer-assembly1_A  TM=5.853E-01  e=5.332E-01  Salmonella enterica subsp. enterica serovar Typhimurium
  7ohw-assembly1_A  TM=5.063E-01  e=3.121E+00  Saccharomyces cerevisiae S288C
  1i69-assembly1_A  TM=5.372E-01  e=3.841E+00  Escherichia coli
  1ixc-assembly1_B-2  TM=3.189E-01  e=9.444E-01  Cupriavidus necator
  6m5f-assembly1_A  TM=3.426E-01  e=5.527E+00  Pseudomonas aeruginosa PAO1

Sequence (341 aa):
DRISLMHAGKVLASGTPQELVEKRGAASLEEAFIAYLQEAAGQSNEAEAPPVVHDTTHAPRQGFSLRRLFSYSRREALELRRDPVRSTLALMGTVILMLIMGYGISMDVENLRFAVLDRDQTVSSQAWTLNLSGSRYFIEQPPLTSYDELDRRMRAGDITVAIEIPPNFGRDIARGTPVELGVWIDGAMPSRAETVKGYVQAMHQSWLQDVASRQSTPASQSGLMNIETRYRYNPDVKSLPAIVPAVIPLLLMMIPSMLSALSVVREKELGSIINLYVTPTTRSEFLLGKQLPYIALGLLNFFLLCGLSVFVFGVPHKGSFLTLTLAALLYIIIATGMGLL

Radius of gyration: 41.35 Å; Cα contacts (8 Å, |Δi|>4): 340; chains: 1; bounding box: 67×75×116 Å

Foldseek 3Di:
DKDFQDDPHDTLDIGRQVVLCVVQVHPGSVRSNVVSVCVVCVPDPPPPDDPPPPVPPPPPLDPDDPVLLQVLLVVLLVVCVVPVVLLCCLAVVLVVVLVCQLPVDWLAQFAFEEAEAEQAPDPVSVVLVVLVCPDRRYPYDYHDPDVVSVVVCCVVVVGQKYKYDDHCNVVCVVVVHDDDIDMDGPCPPVVSRVVVVVVVVVSVVVVNVVVQVPDPDPDDDPPPDDPDDADPQCRSVTPNLVRLVVSLLVSLQPSLLQSLLVVQVVCVVVVVVVVVVVDSHDPCSNSSSNLVSSLVSSLVSSVVSQCCSCVPSVHDDPDDPVVVSVVSSVSNSVSSVNSND